Protein AF-A0A925S4K2-F1 (afdb_monomer)

Secondary structure (DSSP, 8-state):
-PPP--SHHHHHHHHHHHHHHHHHHHHHHHHHHHHHHHHHHHHHHHHHHHHHHHHHHHHHHHHHHT--SBB-TTSSB---TT--BHHHHGGG--EEEEEEETTEEEEESSSPPPPPPTT--EEEEEEEE-SSTTEEEEEEEEEETTEEEEEEEEEE--SS-SS--SS-EEESS-----SS-EEEEE--GGGTT--EEESSPPPSS-EEEEE-S--

Mean predicted aligned error: 13.9 Å

Solvent-accessible surface area (backbone atoms only — not comparable to full-atom values): 12122 Å² total; per-residue (Å²): 136,88,79,87,85,72,72,71,67,58,54,53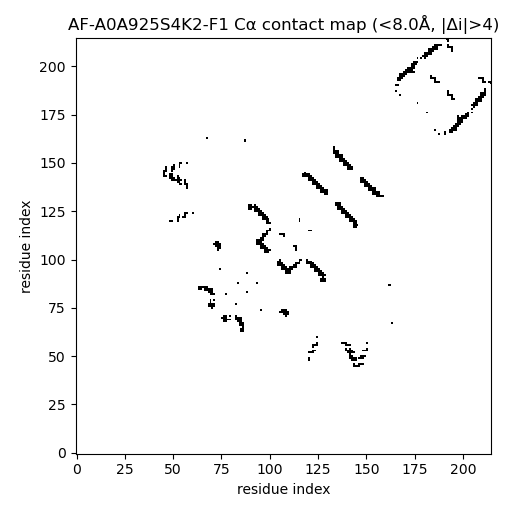,52,54,50,50,52,51,52,50,49,53,52,51,52,52,52,54,54,51,54,53,52,56,52,49,53,53,53,50,49,54,50,51,50,28,45,49,48,0,38,52,23,13,52,52,38,45,54,51,50,53,53,41,52,74,38,79,61,24,27,41,56,57,61,40,82,38,92,51,90,85,43,51,20,55,52,64,45,32,77,73,54,33,31,35,19,31,15,52,50,98,95,41,81,47,43,20,44,72,56,50,81,48,85,60,53,92,63,37,44,21,24,36,39,39,30,33,69,48,99,49,89,57,34,35,34,42,35,14,36,5,30,14,62,92,28,72,26,78,48,75,50,78,43,73,59,78,84,88,62,95,62,80,70,85,55,48,52,74,39,79,44,68,61,86,74,68,100,60,82,45,74,50,76,31,83,56,76,90,60,69,48,56,53,68,45,62,64,42,71,73,70,98,61,67,68,44,78,47,54,52,92,89,123

Structure (mmCIF, N/CA/C/O backbone):
data_AF-A0A925S4K2-F1
#
_entry.id   AF-A0A925S4K2-F1
#
loop_
_atom_site.group_PDB
_atom_site.id
_atom_site.type_symbol
_atom_site.label_atom_id
_atom_site.label_alt_id
_atom_site.label_comp_id
_atom_site.label_asym_id
_atom_site.label_entity_id
_atom_site.label_seq_id
_atom_site.pdbx_PDB_ins_code
_atom_site.Cartn_x
_atom_site.Cartn_y
_atom_site.Cartn_z
_atom_site.occupancy
_atom_site.B_iso_or_equiv
_atom_site.auth_seq_id
_atom_site.auth_comp_id
_atom_site.auth_asym_id
_atom_site.auth_atom_id
_atom_site.pdbx_PDB_model_num
ATOM 1 N N . MET A 1 1 ? 39.627 7.972 -85.392 1.00 43.72 1 MET A N 1
ATOM 2 C CA . MET A 1 1 ? 38.936 8.886 -84.458 1.00 43.72 1 MET A CA 1
ATOM 3 C C . MET A 1 1 ? 38.264 8.015 -83.397 1.00 43.72 1 MET A C 1
ATOM 5 O O . MET A 1 1 ? 37.225 7.434 -83.675 1.00 43.72 1 MET A O 1
ATOM 9 N N . SER A 1 2 ? 38.927 7.776 -82.262 1.00 52.78 2 SER A N 1
ATOM 10 C CA . SER A 1 2 ? 38.457 6.832 -81.233 1.00 52.78 2 SER A CA 1
ATOM 11 C C . SER A 1 2 ? 37.269 7.398 -80.456 1.00 52.78 2 SER A C 1
ATOM 13 O O . SER A 1 2 ? 37.348 8.499 -79.918 1.00 52.78 2 SER A O 1
ATOM 15 N N . THR A 1 3 ? 36.183 6.634 -80.376 1.00 59.38 3 THR A N 1
ATOM 16 C CA . THR A 1 3 ? 35.015 6.928 -79.537 1.00 59.38 3 THR A CA 1
ATOM 17 C C . THR A 1 3 ? 35.308 6.601 -78.065 1.00 59.38 3 THR A C 1
ATOM 19 O O . THR A 1 3 ? 35.800 5.506 -77.780 1.00 59.38 3 THR A O 1
ATOM 22 N N . PRO A 1 4 ? 35.004 7.502 -77.114 1.00 57.19 4 PRO A N 1
ATOM 23 C CA . PRO A 1 4 ? 35.287 7.295 -75.696 1.00 57.19 4 PRO A CA 1
ATOM 24 C C . PRO A 1 4 ? 34.272 6.332 -75.058 1.00 57.19 4 PRO A C 1
ATOM 26 O O . PRO A 1 4 ? 33.080 6.615 -75.018 1.00 57.19 4 PRO A O 1
ATOM 29 N N . ASN A 1 5 ? 34.745 5.209 -74.508 1.00 60.09 5 ASN A N 1
ATOM 30 C CA . ASN A 1 5 ? 33.916 4.181 -73.859 1.00 60.09 5 ASN A CA 1
ATOM 31 C C . ASN A 1 5 ? 34.128 4.151 -72.324 1.00 60.09 5 ASN A C 1
ATOM 33 O O . ASN A 1 5 ? 34.362 3.104 -71.732 1.00 60.09 5 ASN A O 1
ATOM 37 N N . SER A 1 6 ? 34.079 5.323 -71.673 1.00 56.19 6 SER A N 1
ATOM 38 C CA . SER A 1 6 ? 34.378 5.504 -70.232 1.00 56.19 6 SER A CA 1
ATOM 39 C C . SER A 1 6 ? 33.129 5.643 -69.325 1.00 56.19 6 SER A C 1
ATOM 41 O O . SER A 1 6 ? 33.229 5.673 -68.104 1.00 56.19 6 SER A O 1
ATOM 43 N N . GLN A 1 7 ? 31.910 5.683 -69.876 1.00 59.62 7 GLN A N 1
ATOM 44 C CA . GLN A 1 7 ? 30.703 6.053 -69.107 1.00 59.62 7 GLN A CA 1
ATOM 45 C C . GLN A 1 7 ? 29.940 4.903 -68.422 1.00 59.62 7 GLN A C 1
ATOM 47 O O . GLN A 1 7 ? 29.016 5.161 -67.655 1.00 59.62 7 GLN A O 1
ATOM 52 N N . ARG A 1 8 ? 30.295 3.633 -68.653 1.00 60.03 8 ARG A N 1
ATOM 53 C CA . ARG A 1 8 ? 29.534 2.494 -68.094 1.00 60.03 8 ARG A CA 1
ATOM 54 C C . ARG A 1 8 ? 30.001 2.031 -66.708 1.00 60.03 8 ARG A C 1
ATOM 56 O O . ARG A 1 8 ? 29.208 1.438 -65.987 1.00 60.03 8 ARG A O 1
ATOM 63 N N . GLY A 1 9 ? 31.244 2.326 -66.318 1.00 68.56 9 GLY A N 1
ATOM 64 C CA . GLY A 1 9 ? 31.800 1.922 -65.016 1.00 68.56 9 GLY A CA 1
ATOM 65 C C . GLY A 1 9 ? 31.423 2.842 -63.848 1.00 68.56 9 GLY A C 1
ATOM 66 O O . GLY A 1 9 ? 31.285 2.386 -62.720 1.00 68.56 9 GLY A O 1
ATOM 67 N N . THR A 1 10 ? 31.209 4.134 -64.101 1.00 78.25 10 THR A N 1
ATOM 68 C CA . THR A 1 10 ? 30.822 5.105 -63.060 1.00 78.25 10 THR A CA 1
ATOM 69 C C . THR A 1 10 ? 29.357 4.960 -62.652 1.00 78.25 10 THR A C 1
ATOM 71 O O . THR A 1 10 ? 29.032 5.078 -61.472 1.00 78.25 10 THR A O 1
ATOM 74 N N . ALA A 1 11 ? 28.475 4.639 -63.604 1.00 80.81 11 ALA A N 1
ATOM 75 C CA . ALA A 1 11 ? 27.050 4.448 -63.347 1.00 80.81 11 ALA A CA 1
ATOM 76 C C . ALA A 1 11 ? 26.774 3.275 -62.387 1.00 80.81 11 ALA A C 1
ATOM 78 O O . ALA A 1 11 ? 25.933 3.397 -61.500 1.00 80.81 11 ALA A O 1
ATOM 79 N N . THR A 1 12 ? 27.506 2.162 -62.508 1.00 87.19 12 THR A N 1
ATOM 80 C CA . THR A 1 12 ? 27.333 1.005 -61.614 1.00 87.19 12 THR A CA 1
ATOM 81 C C . THR A 1 12 ? 27.813 1.302 -60.195 1.00 87.19 12 THR A C 1
ATOM 83 O O . THR A 1 12 ? 27.118 0.948 -59.247 1.00 87.19 12 THR A O 1
ATOM 86 N N . ILE A 1 13 ? 28.924 2.029 -60.025 1.00 88.00 13 ILE A N 1
ATOM 87 C CA . ILE A 1 13 ? 29.414 2.454 -58.702 1.00 88.00 13 ILE A CA 1
ATOM 88 C C . ILE A 1 13 ? 28.379 3.343 -58.007 1.00 88.00 13 ILE A C 1
ATOM 90 O O . ILE A 1 13 ? 28.023 3.076 -56.861 1.00 88.00 13 ILE A O 1
ATOM 94 N N . ILE A 1 14 ? 27.838 4.345 -58.708 1.00 92.62 14 ILE A N 1
ATOM 95 C CA . ILE A 1 14 ? 26.819 5.248 -58.153 1.00 92.62 14 ILE A CA 1
ATOM 96 C C . ILE A 1 14 ? 25.581 4.463 -57.707 1.00 92.62 14 ILE A C 1
ATOM 98 O O . ILE A 1 14 ? 25.106 4.660 -56.592 1.00 92.62 14 ILE A O 1
ATOM 102 N N . VAL A 1 15 ? 25.089 3.536 -58.535 1.00 93.00 15 VAL A N 1
ATOM 103 C CA . VAL A 1 15 ? 23.926 2.707 -58.185 1.00 93.00 15 VAL A CA 1
ATOM 104 C C . VAL A 1 15 ? 24.228 1.809 -56.985 1.00 93.00 15 VAL A C 1
ATOM 106 O O . VAL A 1 15 ? 23.420 1.748 -56.064 1.00 93.00 15 VAL A O 1
ATOM 109 N N . THR A 1 16 ? 25.392 1.153 -56.939 1.00 94.62 16 THR A N 1
ATOM 110 C CA . THR A 1 16 ? 25.760 0.302 -55.793 1.00 94.62 16 THR A CA 1
ATOM 111 C C . THR A 1 16 ? 25.924 1.089 -54.497 1.00 94.62 16 THR A C 1
ATOM 113 O O . THR A 1 16 ? 25.472 0.614 -53.460 1.00 94.62 16 THR A O 1
ATOM 116 N N . LEU A 1 17 ? 26.502 2.294 -54.543 1.00 95.19 17 LEU A N 1
ATOM 117 C CA . LEU A 1 17 ? 26.615 3.182 -53.384 1.00 95.19 17 LEU A CA 1
ATOM 118 C C . LEU A 1 17 ? 25.247 3.673 -52.918 1.00 95.19 17 LEU A C 1
ATOM 120 O O . LEU A 1 17 ? 24.997 3.739 -51.721 1.00 95.19 17 LEU A O 1
ATOM 124 N N . LEU A 1 18 ? 24.349 3.995 -53.848 1.00 96.50 18 LEU A N 1
ATOM 125 C CA . LEU A 1 18 ? 23.001 4.432 -53.504 1.00 96.50 18 LEU A CA 1
ATOM 126 C C . LEU A 1 18 ? 22.198 3.281 -52.884 1.00 96.50 18 LEU A C 1
ATOM 128 O O . LEU A 1 18 ? 21.557 3.469 -51.854 1.00 96.50 18 LEU A O 1
ATOM 132 N N . LEU A 1 19 ? 22.286 2.073 -53.448 1.00 95.38 19 LEU A N 1
ATOM 133 C CA . LEU A 1 19 ? 21.649 0.880 -52.887 1.00 95.38 19 LEU A CA 1
ATOM 134 C C . LEU A 1 19 ? 22.237 0.498 -51.525 1.00 95.38 19 LEU A C 1
ATOM 136 O O . LEU A 1 19 ? 21.479 0.188 -50.607 1.00 95.38 19 LEU A O 1
ATOM 140 N N . SER A 1 20 ? 23.563 0.551 -51.361 1.00 94.31 20 SER A N 1
ATOM 141 C CA . SER A 1 20 ? 24.202 0.274 -50.071 1.00 94.31 20 SER A CA 1
ATOM 142 C C . SER A 1 20 ? 23.826 1.325 -49.030 1.00 94.31 20 SER A C 1
ATOM 144 O O . SER A 1 20 ? 23.526 0.975 -47.892 1.00 94.31 20 SER A O 1
ATOM 146 N N . PHE A 1 21 ? 23.746 2.596 -49.423 1.00 96.38 21 PHE A N 1
ATOM 147 C CA . PHE A 1 21 ? 23.309 3.681 -48.555 1.00 96.38 21 PHE A CA 1
ATOM 148 C C . PHE A 1 21 ? 21.860 3.492 -48.088 1.00 96.38 21 PHE A C 1
ATOM 150 O O . PHE A 1 21 ? 21.591 3.572 -46.891 1.00 96.38 21 PHE A O 1
ATOM 157 N N . VAL A 1 22 ? 20.938 3.167 -49.001 1.00 96.25 22 VAL A N 1
ATOM 158 C CA . VAL A 1 22 ? 19.539 2.864 -48.652 1.00 96.25 22 VAL A CA 1
ATOM 159 C C . VAL A 1 22 ? 19.458 1.653 -47.716 1.00 96.25 22 VAL A C 1
ATOM 161 O O . VAL A 1 22 ? 18.767 1.723 -46.701 1.00 96.25 22 VAL A O 1
ATOM 164 N N . ALA A 1 23 ? 20.210 0.581 -47.988 1.00 94.12 23 ALA A N 1
ATOM 165 C CA . ALA A 1 23 ? 20.247 -0.600 -47.125 1.00 94.12 23 ALA A CA 1
ATOM 166 C C . ALA A 1 23 ? 20.777 -0.284 -45.712 1.00 94.12 23 ALA A C 1
ATOM 168 O O . ALA A 1 23 ? 20.193 -0.726 -44.721 1.00 94.12 23 ALA A O 1
ATOM 169 N N . LEU A 1 24 ? 21.840 0.521 -45.596 1.00 94.75 24 LEU A N 1
ATOM 170 C CA . LEU A 1 24 ? 22.388 0.955 -44.306 1.00 94.75 24 LEU A CA 1
ATOM 171 C C . LEU A 1 24 ? 21.384 1.807 -43.518 1.00 94.75 24 LEU A C 1
ATOM 173 O O . LEU A 1 24 ? 21.222 1.599 -42.315 1.00 94.75 24 LEU A O 1
ATOM 177 N N . LEU A 1 25 ? 20.664 2.717 -44.182 1.00 92.06 25 LEU A N 1
ATOM 178 C CA . LEU A 1 25 ? 19.602 3.498 -43.541 1.00 92.06 25 LEU A CA 1
ATOM 179 C C . LEU A 1 25 ? 18.475 2.604 -43.004 1.00 92.06 25 LEU A C 1
ATOM 181 O O . LEU A 1 25 ? 18.023 2.818 -41.877 1.00 92.06 25 LEU A O 1
ATOM 185 N N . SER A 1 26 ? 18.055 1.581 -43.757 1.00 91.50 26 SER A N 1
ATOM 186 C CA . SER A 1 26 ? 17.053 0.612 -43.293 1.00 91.50 26 SER A CA 1
ATOM 187 C C . SER A 1 26 ? 17.515 -0.144 -42.042 1.00 91.50 26 SER A C 1
ATOM 189 O O . SER A 1 26 ? 16.743 -0.271 -41.092 1.00 91.50 26 SER A O 1
ATOM 191 N N . VAL A 1 27 ? 18.778 -0.590 -41.997 1.00 92.06 27 VAL A N 1
ATOM 192 C CA . VAL A 1 27 ? 19.355 -1.279 -40.825 1.00 92.06 27 VAL A CA 1
ATOM 193 C C . VAL A 1 27 ? 19.399 -0.362 -39.600 1.00 92.06 27 VAL A C 1
ATOM 195 O O . VAL A 1 27 ? 19.003 -0.771 -38.508 1.00 92.06 27 VAL A O 1
ATOM 198 N N . VAL A 1 28 ? 19.828 0.893 -39.765 1.00 90.38 28 VAL A N 1
ATOM 199 C CA . VAL A 1 28 ? 19.875 1.874 -38.667 1.00 90.38 28 VAL A CA 1
ATOM 200 C C . VAL A 1 28 ? 18.473 2.161 -38.116 1.00 90.38 28 VAL A C 1
ATOM 202 O O . VAL A 1 28 ? 18.287 2.214 -36.896 1.00 90.38 28 VAL A O 1
ATOM 205 N N . PHE A 1 29 ? 17.474 2.309 -38.990 1.00 89.94 29 PHE A N 1
ATOM 206 C CA . PHE A 1 29 ? 16.087 2.523 -38.576 1.00 89.94 29 PHE A CA 1
ATOM 207 C C . PHE A 1 29 ? 15.519 1.310 -37.822 1.00 89.94 29 PHE A C 1
ATOM 209 O O . PHE A 1 29 ? 14.918 1.475 -36.758 1.00 89.94 29 PHE A O 1
ATOM 216 N N . ALA A 1 30 ? 15.786 0.093 -38.309 1.00 88.38 30 ALA A N 1
ATOM 217 C CA . ALA A 1 30 ? 15.389 -1.143 -37.639 1.00 88.38 30 ALA A CA 1
ATOM 218 C C . ALA A 1 30 ? 16.011 -1.257 -36.235 1.00 88.38 30 ALA A C 1
ATOM 220 O O . ALA A 1 30 ? 15.297 -1.489 -35.259 1.00 88.38 30 ALA A O 1
ATOM 221 N N . HIS A 1 31 ? 17.314 -0.995 -36.096 1.00 88.69 31 HIS A N 1
ATOM 222 C CA . HIS A 1 31 ? 18.001 -1.041 -34.802 1.00 88.69 31 HIS A CA 1
ATOM 223 C C . HIS A 1 31 ? 17.393 -0.070 -33.779 1.00 88.69 31 HIS A C 1
ATOM 225 O O . HIS A 1 31 ? 17.220 -0.404 -32.606 1.00 88.69 31 HIS A O 1
ATOM 231 N N . ARG A 1 32 ? 17.010 1.132 -34.225 1.00 90.00 32 ARG A N 1
ATOM 232 C CA . ARG A 1 32 ? 16.366 2.123 -33.360 1.00 90.00 32 ARG A CA 1
ATOM 233 C C . ARG A 1 32 ? 15.003 1.645 -32.847 1.00 90.00 32 ARG A C 1
ATOM 235 O O . ARG A 1 32 ? 14.719 1.854 -31.671 1.00 90.00 32 ARG A O 1
ATOM 242 N N . SER A 1 33 ? 14.193 1.001 -33.690 1.00 89.56 33 SER A N 1
ATOM 243 C CA . SER A 1 33 ? 12.890 0.457 -33.275 1.00 89.56 33 SER A CA 1
ATOM 244 C C . SER A 1 33 ? 13.029 -0.639 -32.210 1.00 89.56 33 SER A C 1
ATOM 246 O O . SER A 1 33 ? 12.444 -0.518 -31.137 1.00 89.56 33 SER A O 1
ATOM 248 N N . VAL A 1 34 ? 13.929 -1.607 -32.419 1.00 89.94 34 VAL A N 1
ATOM 249 C CA . VAL A 1 34 ? 14.185 -2.702 -31.465 1.00 89.94 34 VAL A CA 1
ATOM 250 C C . VAL A 1 34 ? 14.676 -2.179 -30.112 1.00 89.94 34 VAL A C 1
ATOM 252 O O . VAL A 1 34 ? 14.254 -2.658 -29.061 1.00 89.94 34 VAL A O 1
ATOM 255 N N . LEU A 1 35 ? 15.548 -1.165 -30.107 1.00 90.44 35 LEU A N 1
ATOM 256 C CA . LEU A 1 35 ? 16.016 -0.551 -28.863 1.00 90.44 35 LEU A CA 1
ATOM 257 C C . LEU A 1 35 ? 14.901 0.162 -28.091 1.00 90.44 35 LEU A C 1
ATOM 259 O O . LEU A 1 35 ? 14.928 0.169 -26.856 1.00 90.44 35 LEU A O 1
ATOM 263 N N . PHE A 1 36 ? 13.948 0.786 -28.786 1.00 91.25 36 PHE A N 1
ATOM 264 C CA . PHE A 1 36 ? 12.801 1.401 -28.125 1.00 91.25 36 PHE A CA 1
ATOM 265 C C . PHE A 1 36 ? 11.872 0.352 -27.528 1.00 91.25 36 PHE A C 1
ATOM 267 O O . PHE A 1 36 ? 11.485 0.511 -26.372 1.00 91.25 36 PHE A O 1
ATOM 274 N N . ASP A 1 37 ? 11.612 -0.740 -28.242 1.00 91.38 37 ASP A N 1
ATOM 275 C CA . ASP A 1 37 ? 10.778 -1.835 -27.742 1.00 91.38 37 ASP A CA 1
ATOM 276 C C . ASP A 1 37 ? 11.413 -2.513 -26.520 1.00 91.38 37 ASP A C 1
ATOM 278 O O . ASP A 1 37 ? 10.742 -2.756 -25.515 1.00 91.38 37 ASP A O 1
ATOM 282 N N . ALA A 1 38 ? 12.734 -2.725 -26.539 1.00 89.94 38 ALA A N 1
ATOM 283 C CA . ALA A 1 38 ? 13.466 -3.280 -25.402 1.00 89.94 38 ALA A CA 1
ATOM 284 C C . ALA A 1 38 ? 13.382 -2.375 -24.158 1.00 89.94 38 ALA A C 1
ATOM 286 O O . ALA A 1 38 ? 13.103 -2.847 -23.054 1.00 89.94 38 ALA A O 1
ATOM 287 N N . LYS A 1 39 ? 13.579 -1.059 -24.321 1.00 91.19 39 LYS A N 1
ATOM 288 C CA . LYS A 1 39 ? 13.457 -0.094 -23.213 1.00 91.19 39 LYS A CA 1
ATOM 289 C C . LYS A 1 39 ? 12.020 0.022 -22.708 1.00 91.19 39 LYS A C 1
ATOM 291 O O . LYS A 1 39 ? 11.810 0.102 -21.498 1.00 91.19 39 LYS A O 1
ATOM 296 N N . ALA A 1 40 ? 11.046 0.025 -23.615 1.00 92.56 40 ALA A N 1
ATOM 297 C CA . ALA A 1 40 ? 9.633 0.058 -23.268 1.00 92.56 40 ALA A CA 1
ATOM 298 C C . ALA A 1 40 ? 9.244 -1.178 -22.444 1.00 92.56 40 ALA A C 1
ATOM 300 O O . ALA A 1 40 ? 8.631 -1.021 -21.392 1.00 92.56 40 ALA A O 1
ATOM 301 N N . SER A 1 41 ? 9.682 -2.373 -22.851 1.00 92.19 41 SER A N 1
ATOM 302 C CA . SER A 1 41 ? 9.427 -3.632 -22.140 1.00 92.19 41 SER A CA 1
ATOM 303 C C . SER A 1 41 ? 10.001 -3.635 -20.718 1.00 92.19 41 SER A C 1
ATOM 305 O O . SER A 1 41 ? 9.288 -3.942 -19.763 1.00 92.19 41 SER A O 1
ATOM 307 N N . VAL A 1 42 ? 11.253 -3.195 -20.532 1.00 92.31 42 VAL A N 1
ATOM 308 C CA . VAL A 1 42 ? 11.865 -3.110 -19.191 1.00 92.31 42 VAL A CA 1
ATOM 309 C C . VAL A 1 42 ? 11.107 -2.136 -18.288 1.00 92.31 42 VAL A C 1
ATOM 311 O O . VAL A 1 42 ? 10.873 -2.430 -17.115 1.00 92.31 42 VAL A O 1
ATOM 314 N N . ASN A 1 43 ? 10.703 -0.982 -18.819 1.00 90.44 43 ASN A N 1
ATOM 315 C CA . ASN A 1 43 ? 9.939 -0.005 -18.048 1.00 90.44 43 ASN A CA 1
ATOM 316 C C . ASN A 1 43 ? 8.548 -0.538 -17.690 1.00 90.44 43 ASN A C 1
ATOM 318 O O . ASN A 1 43 ? 8.144 -0.430 -16.535 1.00 90.44 43 ASN A O 1
ATOM 322 N N . GLN A 1 44 ? 7.853 -1.167 -18.641 1.00 92.75 44 GLN A N 1
ATOM 323 C CA . GLN A 1 44 ? 6.565 -1.816 -18.395 1.00 92.75 44 GLN A CA 1
ATOM 324 C C . GLN A 1 44 ? 6.681 -2.900 -17.323 1.00 92.75 44 GLN A C 1
ATOM 326 O O . GLN A 1 44 ? 5.861 -2.935 -16.409 1.00 92.75 44 GLN A O 1
ATOM 331 N N . TYR A 1 45 ? 7.729 -3.721 -17.375 1.00 93.00 45 TYR A N 1
ATOM 332 C CA . TYR A 1 45 ? 7.985 -4.753 -16.377 1.00 93.00 45 TYR A CA 1
ATOM 333 C C . TYR A 1 45 ? 8.184 -4.166 -14.973 1.00 93.00 45 TYR A C 1
ATOM 335 O O . TYR A 1 45 ? 7.526 -4.585 -14.023 1.00 93.00 45 TYR A O 1
ATOM 343 N N . ARG A 1 46 ? 9.034 -3.140 -14.827 1.00 92.75 46 ARG A N 1
ATOM 344 C CA . ARG A 1 46 ? 9.264 -2.481 -13.527 1.00 92.75 46 ARG A CA 1
ATOM 345 C C . ARG A 1 46 ? 8.001 -1.796 -12.997 1.00 92.75 46 ARG A C 1
ATOM 347 O O . ARG A 1 46 ? 7.736 -1.842 -11.799 1.00 92.75 46 ARG A O 1
ATOM 354 N N . SER A 1 47 ? 7.206 -1.177 -13.870 1.00 93.12 47 SER A N 1
ATOM 355 C CA . SER A 1 47 ? 5.908 -0.598 -13.506 1.00 93.12 47 SER A CA 1
ATOM 356 C C . SER A 1 47 ? 4.891 -1.657 -13.079 1.00 93.12 47 SER A C 1
ATOM 358 O O . SER A 1 47 ? 4.181 -1.437 -12.100 1.00 93.12 47 SER A O 1
ATOM 360 N N . ALA A 1 48 ? 4.848 -2.810 -13.753 1.00 94.44 48 ALA A N 1
ATOM 361 C CA . ALA A 1 48 ? 3.988 -3.928 -13.371 1.00 94.44 48 ALA A CA 1
ATOM 362 C C . ALA A 1 48 ? 4.362 -4.473 -11.985 1.00 94.44 48 ALA A C 1
ATOM 364 O O . ALA A 1 48 ? 3.488 -4.600 -11.135 1.00 94.44 48 ALA A O 1
ATOM 365 N N . GLN A 1 49 ? 5.656 -4.672 -11.709 1.00 93.62 49 GLN A N 1
ATOM 366 C CA . GLN A 1 49 ? 6.124 -5.098 -10.384 1.00 93.62 49 GLN A CA 1
ATOM 367 C C . GLN A 1 49 ? 5.749 -4.104 -9.275 1.00 93.62 49 GLN A C 1
ATOM 369 O O . GLN A 1 49 ? 5.283 -4.496 -8.207 1.00 93.62 49 GLN A O 1
ATOM 374 N N . ALA A 1 50 ? 5.936 -2.801 -9.510 1.00 93.94 50 ALA A N 1
ATOM 375 C CA . ALA A 1 50 ? 5.564 -1.787 -8.525 1.00 93.94 50 ALA A CA 1
ATOM 376 C C . ALA A 1 50 ? 4.044 -1.752 -8.295 1.00 93.94 50 ALA A C 1
ATOM 378 O O . ALA A 1 50 ? 3.590 -1.503 -7.177 1.00 93.94 50 ALA A O 1
ATOM 379 N N . ARG A 1 51 ? 3.250 -2.023 -9.339 1.00 95.31 51 ARG A N 1
ATOM 380 C CA . ARG A 1 51 ? 1.795 -2.130 -9.239 1.00 95.31 51 ARG A CA 1
ATOM 38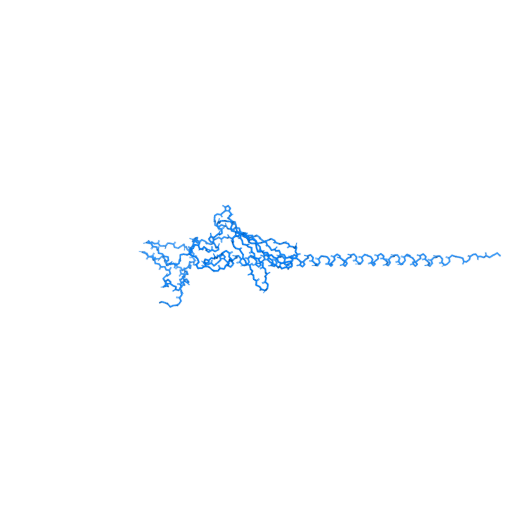1 C C . ARG A 1 51 ? 1.372 -3.361 -8.443 1.00 95.31 51 ARG A C 1
ATOM 383 O O . ARG A 1 51 ? 0.566 -3.209 -7.532 1.00 95.31 51 ARG A O 1
ATOM 390 N N . GLU A 1 52 ? 1.956 -4.520 -8.707 1.00 94.69 52 GLU A N 1
ATOM 391 C CA . GLU A 1 52 ? 1.705 -5.738 -7.933 1.00 94.69 52 GLU A CA 1
ATOM 392 C C . GLU A 1 52 ? 2.019 -5.522 -6.446 1.00 94.69 52 GLU A C 1
ATOM 394 O O . GLU A 1 52 ? 1.206 -5.849 -5.585 1.00 94.69 52 GLU A O 1
ATOM 399 N N . ALA A 1 53 ? 3.130 -4.846 -6.131 1.00 94.50 53 ALA A N 1
ATOM 400 C CA . ALA A 1 53 ? 3.456 -4.475 -4.755 1.00 94.50 53 ALA A CA 1
ATOM 401 C C . ALA A 1 53 ? 2.398 -3.546 -4.124 1.00 94.50 53 ALA A C 1
ATOM 403 O O . ALA A 1 53 ? 2.054 -3.705 -2.953 1.00 94.50 53 ALA A O 1
ATOM 404 N N . SER A 1 54 ? 1.851 -2.589 -4.884 1.00 95.94 54 SER A N 1
ATOM 405 C CA . SER A 1 54 ? 0.778 -1.713 -4.389 1.00 95.94 54 SER A CA 1
ATOM 406 C C . SER A 1 54 ? -0.550 -2.454 -4.187 1.00 95.94 54 SER A C 1
ATOM 408 O O . SER A 1 54 ? -1.246 -2.188 -3.210 1.00 95.94 54 SER A O 1
ATOM 410 N N . GLU A 1 55 ? -0.884 -3.406 -5.064 1.00 95.56 55 GLU A N 1
ATOM 411 C CA . GLU A 1 55 ? -2.088 -4.241 -4.959 1.00 95.56 55 GLU A CA 1
ATOM 412 C C . GLU A 1 55 ? -1.976 -5.214 -3.777 1.00 95.56 55 GLU A C 1
ATOM 414 O O . GLU A 1 55 ? -2.926 -5.350 -3.005 1.00 95.56 55 GLU A O 1
ATOM 419 N N . ALA A 1 56 ? -0.794 -5.799 -3.554 1.00 93.88 56 ALA A N 1
ATOM 420 C CA . ALA A 1 56 ? -0.494 -6.597 -2.368 1.00 93.88 56 ALA A CA 1
ATOM 421 C C . ALA A 1 56 ? -0.645 -5.775 -1.081 1.00 93.88 56 ALA A C 1
ATOM 423 O O . ALA A 1 56 ? -1.263 -6.233 -0.121 1.00 93.88 56 ALA A O 1
ATOM 424 N N . GLY A 1 57 ? -0.139 -4.538 -1.074 1.00 94.06 57 GLY A N 1
ATOM 425 C CA . GLY A 1 57 ? -0.310 -3.627 0.052 1.00 94.06 57 GLY A CA 1
ATOM 426 C C . GLY A 1 57 ? -1.777 -3.282 0.322 1.00 94.06 57 GLY A C 1
ATOM 427 O O . GLY A 1 57 ? -2.212 -3.303 1.473 1.00 94.06 57 GLY A O 1
ATOM 428 N N . LEU A 1 58 ? -2.554 -3.000 -0.727 1.00 94.69 58 LEU A N 1
ATOM 429 C CA . LEU A 1 58 ? -3.988 -2.736 -0.613 1.00 94.69 58 LEU A CA 1
ATOM 430 C C . LEU A 1 58 ? -4.734 -3.947 -0.032 1.00 94.69 58 LEU A C 1
ATOM 432 O O . LEU A 1 58 ? -5.503 -3.792 0.916 1.00 94.69 58 LEU A O 1
ATOM 436 N N . ALA A 1 59 ? -4.479 -5.148 -0.557 1.00 93.81 59 ALA A N 1
ATOM 437 C CA . ALA A 1 59 ? -5.086 -6.384 -0.070 1.00 93.81 59 ALA A CA 1
ATOM 438 C C . ALA A 1 59 ? -4.713 -6.671 1.393 1.00 93.81 59 ALA A C 1
ATOM 440 O O . ALA A 1 59 ? -5.582 -6.995 2.204 1.00 93.81 59 ALA A O 1
ATOM 441 N N . TRP A 1 60 ? -3.440 -6.486 1.754 1.00 94.25 60 TRP A N 1
ATOM 442 C CA . TRP A 1 60 ? -2.963 -6.621 3.128 1.00 94.25 60 TRP A CA 1
ATOM 443 C C . TRP A 1 60 ? -3.653 -5.630 4.073 1.00 94.25 60 TRP A C 1
ATOM 445 O O . TRP A 1 60 ? -4.134 -6.020 5.135 1.00 94.25 60 TRP A O 1
ATOM 455 N N . ALA A 1 61 ? -3.759 -4.358 3.682 1.00 93.31 61 ALA A N 1
ATOM 456 C CA . ALA A 1 61 ? -4.386 -3.329 4.505 1.00 93.31 61 ALA A CA 1
ATOM 457 C C . ALA A 1 61 ? -5.881 -3.597 4.720 1.00 93.31 61 ALA A C 1
ATOM 459 O O . ALA A 1 61 ? -6.373 -3.446 5.836 1.00 93.31 61 ALA A O 1
ATOM 460 N N . LEU A 1 62 ? -6.595 -4.044 3.681 1.00 91.38 62 LEU A N 1
ATOM 461 C CA . LEU A 1 62 ? -7.994 -4.462 3.795 1.00 91.38 62 LEU A CA 1
ATOM 462 C C . LEU A 1 62 ? -8.153 -5.666 4.732 1.00 91.38 62 LEU A C 1
ATOM 464 O O . LEU A 1 62 ? -9.061 -5.675 5.562 1.00 91.38 62 LEU A O 1
ATOM 468 N N . ALA A 1 63 ? -7.257 -6.654 4.654 1.00 90.81 63 ALA A N 1
ATOM 469 C CA . ALA A 1 63 ? -7.264 -7.788 5.575 1.00 90.81 63 ALA A CA 1
ATOM 470 C C . ALA A 1 63 ? -7.054 -7.341 7.033 1.00 90.81 63 ALA A C 1
ATOM 472 O O . ALA A 1 63 ? -7.797 -7.763 7.915 1.00 90.81 63 ALA A O 1
ATOM 473 N N . GLN A 1 64 ? -6.105 -6.431 7.280 1.00 90.38 64 GLN A N 1
ATOM 474 C CA . GLN A 1 64 ? -5.846 -5.899 8.622 1.00 90.38 64 GLN A CA 1
ATOM 475 C C . GLN A 1 64 ? -6.989 -5.028 9.150 1.00 90.38 64 GLN A C 1
ATOM 477 O O . GLN A 1 64 ? -7.284 -5.066 10.341 1.00 90.38 64 GLN A O 1
ATOM 482 N N . LEU A 1 65 ? -7.662 -4.264 8.286 1.00 88.38 65 LEU A N 1
ATOM 483 C CA . LEU A 1 65 ? -8.847 -3.482 8.655 1.00 88.38 65 LEU A CA 1
ATOM 484 C C . LEU A 1 65 ? -10.029 -4.361 9.082 1.00 88.38 65 LEU A C 1
ATOM 486 O O . LEU A 1 65 ? -10.801 -3.960 9.954 1.00 88.38 65 LEU A O 1
ATOM 490 N N . ASN A 1 66 ? -10.146 -5.551 8.494 1.00 85.44 66 ASN A N 1
ATOM 491 C CA . ASN A 1 66 ? -11.174 -6.531 8.838 1.00 85.44 66 ASN A CA 1
ATOM 492 C C . ASN A 1 66 ? -10.805 -7.399 10.052 1.00 85.44 66 ASN A C 1
ATOM 494 O O . ASN A 1 66 ? -11.642 -8.162 10.527 1.00 85.44 66 ASN A O 1
ATOM 498 N N . ASN A 1 67 ? -9.579 -7.285 10.570 1.00 83.88 67 ASN A N 1
ATOM 499 C CA . ASN A 1 67 ? -9.122 -8.030 11.734 1.00 83.88 67 ASN A CA 1
ATOM 500 C C . ASN A 1 67 ? -9.301 -7.209 13.028 1.00 83.88 67 ASN A C 1
ATOM 502 O O . ASN A 1 67 ? -8.917 -6.040 13.108 1.00 83.88 67 ASN A O 1
ATOM 506 N N . SER A 1 68 ? -9.883 -7.828 14.057 1.00 83.50 68 SER A N 1
ATOM 507 C CA . SER A 1 68 ? -10.107 -7.225 15.376 1.00 83.50 68 SER A CA 1
ATOM 508 C C . SER A 1 68 ? -8.978 -7.484 16.377 1.00 83.50 68 SER A C 1
ATOM 510 O O . SER A 1 68 ? -8.985 -6.880 17.450 1.00 83.50 68 SER A O 1
ATOM 512 N N . THR A 1 69 ? -8.002 -8.341 16.059 1.00 86.69 69 THR A N 1
ATOM 513 C CA . THR A 1 69 ? -6.904 -8.644 16.987 1.00 86.69 69 THR A CA 1
ATOM 514 C C . THR A 1 69 ? -5.997 -7.426 17.192 1.00 86.69 69 THR A C 1
ATOM 516 O O . THR A 1 69 ? -5.614 -6.790 16.200 1.00 86.69 69 THR A O 1
ATOM 519 N N . PRO A 1 70 ? -5.592 -7.115 18.437 1.00 90.19 70 PRO A N 1
ATOM 520 C CA . PRO A 1 70 ? -4.572 -6.110 18.705 1.00 90.19 70 PRO A CA 1
ATOM 521 C C . PRO A 1 70 ? -3.274 -6.427 17.969 1.00 90.19 70 PRO A C 1
ATOM 523 O O . PRO A 1 70 ? -2.865 -7.586 17.897 1.00 90.19 70 PRO A O 1
ATOM 526 N N . ILE A 1 71 ? -2.623 -5.399 17.426 1.00 91.69 71 ILE A N 1
ATOM 527 C CA . ILE A 1 71 ? -1.350 -5.555 16.716 1.00 91.69 71 ILE A CA 1
ATOM 528 C C . ILE A 1 71 ? -0.223 -4.792 17.407 1.00 91.69 71 ILE A C 1
ATOM 530 O O . ILE A 1 71 ? -0.459 -3.749 18.020 1.00 91.69 71 ILE A O 1
ATOM 534 N N . GLY A 1 72 ? 1.002 -5.297 17.285 1.00 91.31 72 GLY A N 1
ATOM 535 C CA . GLY A 1 72 ? 2.231 -4.628 17.701 1.00 91.31 72 GLY A CA 1
ATOM 536 C C . GLY A 1 72 ? 2.817 -3.717 16.618 1.00 91.31 72 GLY A C 1
ATOM 537 O O . GLY A 1 72 ? 2.252 -3.539 15.534 1.00 91.31 72 GLY A O 1
ATOM 538 N N . ASP A 1 73 ? 3.988 -3.149 16.902 1.00 91.56 73 ASP A N 1
ATOM 539 C CA . ASP A 1 73 ? 4.712 -2.274 15.968 1.00 91.56 73 ASP A CA 1
ATOM 540 C C . ASP A 1 73 ? 5.318 -3.031 14.779 1.00 91.56 73 ASP A C 1
ATOM 542 O O . ASP A 1 73 ? 5.652 -2.426 13.766 1.00 91.56 73 ASP A O 1
ATOM 546 N N . ASP A 1 74 ? 5.404 -4.357 14.853 1.00 91.44 74 ASP A N 1
ATOM 547 C CA . ASP A 1 74 ? 5.784 -5.260 13.760 1.00 91.44 74 ASP A CA 1
ATOM 548 C C . ASP A 1 74 ? 4.589 -5.686 12.883 1.00 91.44 74 ASP A C 1
ATOM 550 O O . ASP A 1 74 ? 4.711 -6.557 12.019 1.00 91.44 74 ASP A O 1
ATOM 554 N N . CYS A 1 75 ? 3.420 -5.074 13.102 1.00 92.00 75 CYS A N 1
ATOM 555 C CA . CYS A 1 75 ? 2.153 -5.409 12.456 1.00 92.00 75 CYS A CA 1
ATOM 556 C C . CYS A 1 75 ? 1.685 -6.863 12.666 1.00 92.00 75 CYS A C 1
ATOM 558 O O . CYS A 1 75 ? 0.874 -7.360 11.876 1.00 92.00 75 CYS A O 1
ATOM 560 N N . ARG A 1 76 ? 2.171 -7.552 13.705 1.00 92.12 76 ARG A N 1
ATOM 561 C CA . ARG A 1 76 ? 1.706 -8.892 14.091 1.00 92.12 76 ARG A CA 1
ATOM 562 C C . ARG A 1 76 ? 0.757 -8.828 15.284 1.00 92.12 76 ARG A C 1
ATOM 564 O O . ARG A 1 76 ? 0.768 -7.819 15.991 1.00 92.12 76 ARG A O 1
ATOM 571 N N . PRO A 1 77 ? -0.060 -9.872 15.519 1.00 91.56 77 PRO A N 1
ATOM 572 C CA . PRO A 1 77 ? -0.866 -9.965 16.730 1.00 91.56 77 PRO A CA 1
ATOM 573 C C . PRO A 1 77 ? -0.009 -9.766 17.983 1.00 91.56 77 PRO A C 1
ATOM 575 O O . PRO A 1 77 ? 1.098 -10.298 18.067 1.00 91.56 77 PRO A O 1
ATOM 578 N N . SER A 1 78 ? -0.507 -8.980 18.933 1.00 90.38 78 SER A N 1
ATOM 579 C CA . SER A 1 78 ? 0.194 -8.667 20.176 1.00 90.38 78 SER A CA 1
ATOM 580 C C . SER A 1 78 ? -0.708 -8.905 21.376 1.00 90.38 78 SER A C 1
ATOM 582 O O . SER A 1 78 ? -1.843 -8.441 21.396 1.00 90.38 78 SER A O 1
ATOM 584 N N . ASP A 1 79 ? -0.159 -9.548 22.404 1.00 87.69 79 ASP A N 1
ATOM 585 C CA . ASP A 1 79 ? -0.824 -9.733 23.700 1.00 87.69 79 ASP A CA 1
ATOM 586 C C . ASP A 1 79 ? -0.583 -8.552 24.657 1.00 87.69 79 ASP A C 1
ATOM 588 O O . ASP A 1 79 ? -0.933 -8.600 25.837 1.00 87.69 79 ASP A O 1
ATOM 592 N N . ASN A 1 80 ? 0.057 -7.479 24.179 1.00 87.31 80 ASN A N 1
ATOM 593 C CA . ASN A 1 80 ? 0.262 -6.283 24.980 1.00 87.31 80 ASN A CA 1
ATOM 594 C C . ASN A 1 80 ? -1.091 -5.617 25.271 1.00 87.31 80 ASN A C 1
ATOM 596 O O . ASN A 1 80 ? -1.809 -5.231 24.353 1.00 87.31 80 ASN A O 1
ATOM 600 N N . ALA A 1 81 ? -1.404 -5.413 26.551 1.00 82.81 81 ALA A N 1
ATOM 601 C CA . ALA A 1 81 ? -2.662 -4.816 26.995 1.00 82.81 81 ALA A CA 1
ATOM 602 C C . ALA A 1 81 ? -2.902 -3.385 26.473 1.00 82.81 81 ALA A C 1
ATOM 604 O O . ALA A 1 81 ? -4.038 -2.918 26.478 1.00 82.81 81 ALA A O 1
ATOM 605 N N . THR A 1 82 ? -1.856 -2.678 26.030 1.00 85.44 82 THR A N 1
ATOM 606 C CA . THR A 1 82 ? -1.979 -1.345 25.414 1.00 85.44 82 THR A CA 1
ATOM 607 C C . THR A 1 82 ? -2.047 -1.376 23.887 1.00 85.44 82 THR A C 1
ATOM 609 O O . THR A 1 82 ? -2.249 -0.331 23.265 1.00 85.44 82 THR A O 1
ATOM 612 N N . ALA A 1 83 ? -1.880 -2.546 23.262 1.00 86.38 83 ALA A N 1
ATOM 613 C CA . ALA A 1 83 ? -2.003 -2.686 21.822 1.00 86.38 83 ALA A CA 1
ATOM 614 C C . ALA A 1 83 ? -3.462 -2.509 21.386 1.00 86.38 83 ALA A C 1
ATOM 616 O O . ALA A 1 83 ? -4.400 -2.997 22.012 1.00 86.38 83 ALA A O 1
ATOM 617 N N . THR A 1 84 ? -3.644 -1.827 20.261 1.00 87.75 84 THR A N 1
ATOM 618 C CA . THR A 1 84 ? -4.944 -1.637 19.614 1.00 87.75 84 THR A CA 1
ATOM 619 C C . THR A 1 84 ? -4.958 -2.327 18.258 1.00 87.75 84 THR A C 1
ATOM 621 O O . THR A 1 84 ? -3.910 -2.536 17.631 1.00 87.75 84 THR A O 1
ATOM 624 N N . ALA A 1 85 ? -6.151 -2.700 17.798 1.00 87.38 85 ALA A N 1
ATOM 625 C CA . ALA A 1 85 ? -6.334 -3.293 16.481 1.00 87.38 85 ALA A CA 1
ATOM 626 C C . ALA A 1 85 ? -5.995 -2.280 15.378 1.00 87.38 85 ALA A C 1
ATOM 628 O O . ALA A 1 85 ? -6.150 -1.066 15.552 1.00 87.38 85 ALA A O 1
ATOM 629 N N . PHE A 1 86 ? -5.594 -2.770 14.203 1.00 88.38 86 PHE A N 1
ATOM 630 C CA . PHE A 1 86 ? -5.208 -1.912 13.077 1.00 88.38 86 PHE A CA 1
ATOM 631 C C . PHE A 1 86 ? -6.307 -0.899 12.706 1.00 88.38 86 PHE A C 1
ATOM 633 O O . PHE A 1 86 ? -6.024 0.281 12.498 1.00 88.38 86 PHE A O 1
ATOM 640 N N . ARG A 1 87 ? -7.580 -1.326 12.722 1.00 83.31 87 ARG A N 1
ATOM 641 C CA . ARG A 1 87 ? -8.733 -0.452 12.442 1.00 83.31 87 ARG A CA 1
ATOM 642 C C . ARG A 1 87 ? -8.889 0.711 13.426 1.00 83.31 87 ARG A C 1
ATOM 644 O O . ARG A 1 87 ? -9.313 1.783 13.014 1.00 83.31 87 ARG A O 1
ATOM 651 N N . GLN A 1 88 ? -8.498 0.542 14.689 1.00 82.19 88 GLN A N 1
ATOM 652 C CA . GLN A 1 88 ? -8.580 1.597 15.708 1.00 82.19 88 GLN A CA 1
ATOM 653 C C . GLN A 1 88 ? -7.456 2.625 15.543 1.00 82.19 88 GLN A C 1
ATOM 655 O O . GLN A 1 88 ? -7.666 3.813 15.763 1.00 82.19 88 GLN A O 1
ATOM 660 N N . ARG A 1 89 ? -6.276 2.186 15.083 1.00 81.75 89 ARG A N 1
ATOM 661 C CA . ARG A 1 89 ? -5.143 3.078 14.784 1.00 81.75 89 ARG A CA 1
ATOM 662 C C . ARG A 1 89 ? -5.407 3.990 13.579 1.00 81.75 89 ARG A C 1
ATOM 664 O O . ARG A 1 89 ? -4.786 5.041 13.464 1.00 81.75 89 ARG A O 1
ATOM 671 N N . SER A 1 90 ? -6.328 3.608 12.690 1.00 68.25 90 SER A N 1
ATOM 672 C CA . SER A 1 90 ? -6.609 4.318 11.431 1.00 68.25 90 SER A CA 1
ATOM 673 C C . SER A 1 90 ? -7.070 5.776 11.587 1.00 68.25 90 SER A C 1
ATOM 675 O O . SER A 1 90 ? -6.816 6.583 10.698 1.00 68.25 90 SER A O 1
ATOM 677 N N . VAL A 1 91 ? -7.661 6.116 12.735 1.00 66.31 91 VAL A N 1
ATOM 678 C CA . VAL A 1 91 ? -8.086 7.475 13.127 1.00 66.31 91 VAL A CA 1
ATOM 679 C C . VAL A 1 91 ? -6.883 8.415 13.326 1.00 66.31 91 VAL A C 1
ATOM 681 O O . VAL A 1 91 ? -6.974 9.617 13.117 1.00 66.31 91 VAL A O 1
ATOM 684 N N . ALA A 1 92 ? -5.705 7.878 13.666 1.00 66.94 92 ALA A N 1
ATOM 685 C CA . ALA A 1 92 ? -4.508 8.659 13.991 1.00 66.94 92 ALA A CA 1
ATOM 686 C C . ALA A 1 92 ? -3.537 8.857 12.805 1.00 66.94 92 ALA A 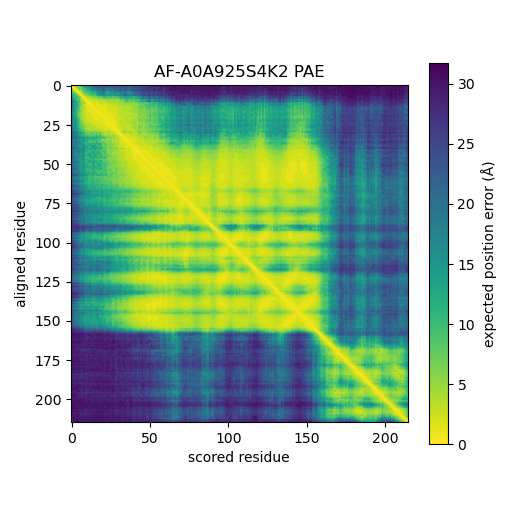C 1
ATOM 688 O O . ALA A 1 92 ? -2.337 9.021 13.018 1.00 66.94 92 ALA A O 1
ATOM 689 N N . ALA A 1 93 ? -4.024 8.816 11.559 1.00 71.00 93 ALA A N 1
ATOM 690 C CA . ALA A 1 93 ? -3.196 8.908 10.346 1.00 71.00 93 ALA A CA 1
ATOM 691 C C . ALA A 1 93 ? -2.067 7.851 10.287 1.00 71.00 93 ALA A C 1
ATOM 693 O O . ALA A 1 93 ? -0.883 8.147 10.106 1.00 71.00 93 ALA A O 1
ATOM 694 N N . MET A 1 94 ? -2.455 6.590 10.474 1.00 84.81 94 MET A N 1
ATOM 695 C CA . MET A 1 94 ? -1.553 5.444 10.570 1.00 84.81 94 MET A CA 1
ATOM 696 C C . MET A 1 94 ? -0.740 5.211 9.289 1.00 84.81 94 MET A C 1
ATOM 698 O O . MET A 1 94 ? -1.281 5.211 8.178 1.00 84.81 94 MET A O 1
ATOM 702 N N . ARG A 1 95 ? 0.550 4.896 9.451 1.00 91.88 95 ARG A N 1
ATOM 703 C CA . ARG A 1 95 ? 1.438 4.476 8.362 1.00 91.88 95 ARG A CA 1
ATOM 704 C C . ARG A 1 95 ? 2.051 3.115 8.662 1.00 91.88 95 ARG A C 1
ATOM 706 O O . ARG A 1 95 ? 2.670 2.935 9.706 1.00 91.88 95 ARG A O 1
ATOM 713 N N . ALA A 1 96 ? 1.940 2.189 7.714 1.00 93.44 96 ALA A N 1
ATOM 714 C CA . ALA A 1 96 ? 2.651 0.918 7.760 1.00 93.44 96 ALA A CA 1
ATOM 715 C C . ALA A 1 96 ? 3.629 0.806 6.588 1.00 93.44 96 ALA A C 1
ATOM 717 O O . ALA A 1 96 ? 3.323 1.232 5.476 1.00 93.44 96 ALA A O 1
ATOM 718 N N . THR A 1 97 ? 4.809 0.241 6.813 1.00 95.12 97 THR A N 1
ATOM 719 C CA . THR A 1 97 ? 5.778 -0.048 5.752 1.00 95.12 97 THR A CA 1
ATOM 720 C C . THR A 1 97 ? 6.105 -1.530 5.756 1.00 95.12 97 THR A C 1
ATOM 722 O O . THR A 1 97 ? 6.264 -2.124 6.817 1.00 95.12 97 THR A O 1
ATOM 725 N N . CYS A 1 98 ? 6.181 -2.141 4.579 1.00 95.06 98 CYS A N 1
ATOM 726 C CA . CYS A 1 98 ? 6.466 -3.558 4.425 1.00 95.06 98 CYS A CA 1
ATOM 727 C C . CYS A 1 98 ? 7.455 -3.783 3.282 1.00 95.06 98 CYS A C 1
ATOM 729 O O . CYS A 1 98 ? 7.353 -3.145 2.235 1.00 95.06 98 CYS A O 1
ATOM 731 N N . ALA A 1 99 ? 8.380 -4.720 3.457 1.00 94.31 99 ALA A N 1
ATOM 732 C CA . ALA A 1 99 ? 9.285 -5.166 2.403 1.00 94.31 99 ALA A CA 1
ATOM 733 C C . ALA A 1 99 ? 9.397 -6.690 2.402 1.00 94.31 99 ALA A C 1
ATOM 735 O O . ALA A 1 99 ? 9.436 -7.322 3.467 1.00 94.31 99 ALA A O 1
ATOM 736 N N . ALA A 1 100 ? 9.471 -7.265 1.204 1.00 91.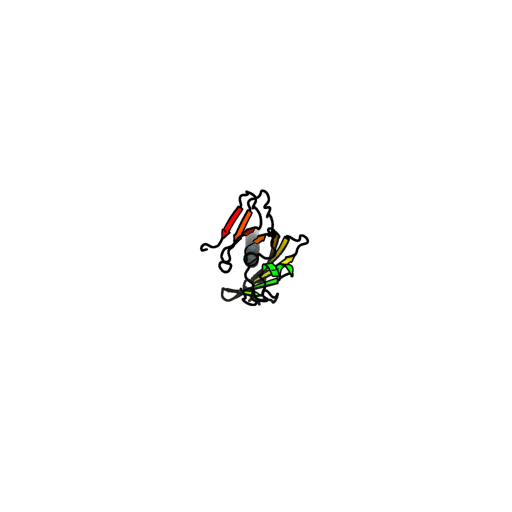44 100 ALA A N 1
ATOM 73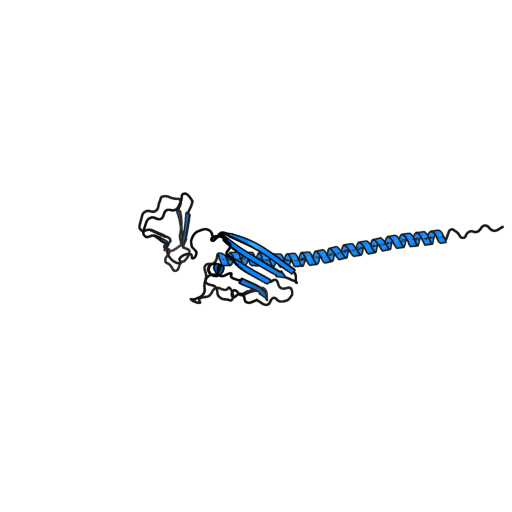7 C CA . ALA A 1 100 ? 9.743 -8.680 1.032 1.00 91.44 100 ALA A CA 1
ATOM 738 C C . ALA A 1 100 ? 11.210 -8.986 1.379 1.00 91.44 100 ALA A C 1
ATOM 740 O O . ALA A 1 100 ? 12.131 -8.3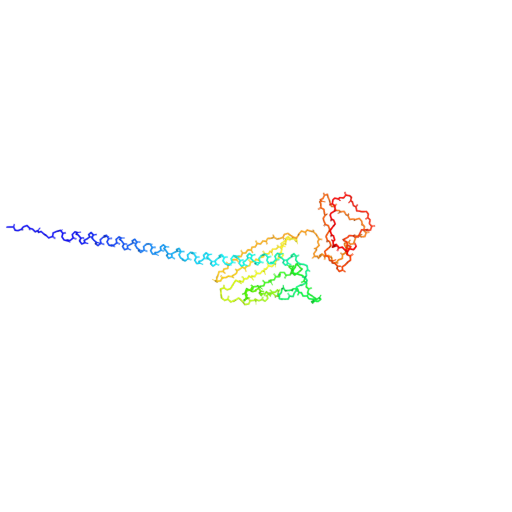60 0.851 1.00 91.44 100 ALA A O 1
ATOM 741 N N . ARG A 1 101 ? 11.428 -9.965 2.259 1.00 85.94 101 ARG A N 1
ATOM 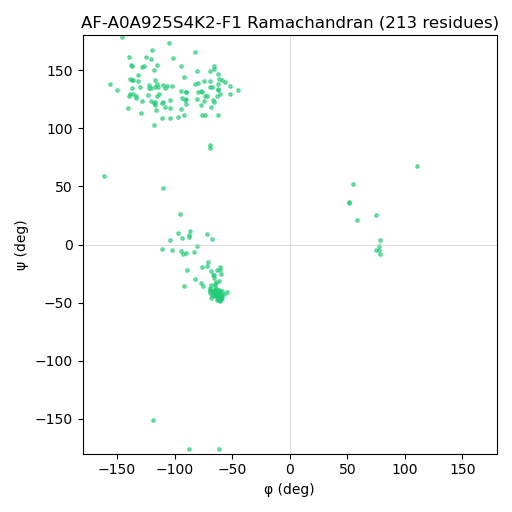742 C CA . ARG A 1 101 ? 12.736 -10.510 2.635 1.00 85.94 101 ARG A CA 1
ATOM 743 C C . ARG A 1 101 ? 12.658 -12.020 2.759 1.00 85.94 101 ARG A C 1
ATOM 745 O O . ARG A 1 101 ? 11.775 -12.528 3.438 1.00 85.94 101 ARG A O 1
ATOM 752 N N . ASP A 1 102 ? 13.580 -12.722 2.108 1.00 84.19 102 ASP A N 1
ATOM 753 C CA . ASP A 1 102 ? 13.733 -14.180 2.228 1.00 84.19 102 ASP A CA 1
ATOM 754 C C . ASP A 1 102 ? 12.422 -14.964 2.004 1.00 84.19 102 ASP A C 1
ATOM 756 O O . ASP A 1 102 ? 12.142 -15.958 2.667 1.00 84.19 102 ASP A O 1
ATOM 760 N N . GLY A 1 103 ? 11.580 -14.489 1.078 1.00 81.62 103 GLY A N 1
ATOM 761 C CA . GLY A 1 103 ? 10.276 -15.094 0.774 1.00 81.62 103 GLY A CA 1
ATOM 762 C C . GLY A 1 103 ? 9.151 -14.772 1.769 1.00 81.62 103 GLY A C 1
ATOM 763 O O . GLY A 1 103 ? 8.039 -15.264 1.599 1.00 81.62 103 GLY A O 1
ATOM 764 N N . ALA A 1 104 ? 9.400 -13.929 2.773 1.00 85.75 104 ALA A N 1
ATOM 765 C CA . ALA A 1 104 ? 8.418 -13.463 3.747 1.00 85.75 104 ALA A CA 1
ATOM 766 C C . ALA A 1 104 ? 8.268 -11.932 3.719 1.00 85.75 104 ALA A C 1
ATOM 768 O O . ALA A 1 104 ? 9.143 -11.202 3.258 1.00 85.75 104 ALA A O 1
ATOM 769 N N . TRP A 1 105 ? 7.152 -11.422 4.239 1.00 90.19 105 TRP A N 1
ATOM 770 C CA . TRP A 1 105 ? 6.946 -9.984 4.411 1.00 90.19 105 TRP A CA 1
ATOM 771 C C . TRP A 1 105 ? 7.373 -9.554 5.810 1.00 90.19 105 TRP A C 1
ATOM 773 O O . TRP A 1 105 ? 6.914 -10.099 6.814 1.00 90.19 105 TRP A O 1
ATOM 783 N N . SER A 1 106 ? 8.246 -8.553 5.869 1.00 92.56 106 SER A N 1
ATOM 784 C CA . SER A 1 106 ? 8.602 -7.857 7.105 1.00 92.56 106 SER A CA 1
ATOM 785 C C . SER A 1 106 ? 7.902 -6.504 7.116 1.00 92.56 106 SER A C 1
ATOM 787 O O . SER A 1 106 ? 8.042 -5.750 6.154 1.00 92.56 106 SER A O 1
ATOM 789 N N . CYS A 1 107 ? 7.122 -6.221 8.160 1.00 94.00 107 CYS A N 1
ATOM 790 C CA . CYS A 1 107 ? 6.270 -5.038 8.247 1.00 94.00 107 CYS A CA 1
ATOM 791 C C . CYS A 1 107 ? 6.528 -4.241 9.527 1.00 94.00 107 CYS A C 1
ATOM 793 O O . CYS A 1 107 ? 6.961 -4.788 10.541 1.00 94.00 107 CYS A O 1
ATOM 795 N N . ARG A 1 108 ? 6.256 -2.939 9.461 1.00 94.19 108 ARG A N 1
ATOM 796 C CA . ARG A 1 108 ? 6.335 -1.989 10.569 1.00 94.19 108 ARG A CA 1
ATOM 797 C C . ARG A 1 108 ? 5.123 -1.081 10.565 1.00 94.19 108 ARG A C 1
ATOM 799 O O . ARG A 1 108 ? 4.789 -0.520 9.528 1.00 94.19 108 ARG A O 1
ATOM 806 N N . CYS A 1 109 ? 4.477 -0.956 11.714 1.00 91.81 109 CYS A N 1
ATOM 807 C CA . CYS A 1 109 ? 3.225 -0.236 11.929 1.00 91.81 109 CYS A CA 1
ATOM 808 C C . CYS A 1 109 ? 3.421 1.037 12.772 1.00 91.81 109 CYS A C 1
ATOM 810 O O . CYS A 1 109 ? 2.504 1.821 12.950 1.00 91.81 109 CYS A O 1
ATOM 812 N N . ASP A 1 110 ? 4.623 1.296 13.264 1.00 88.12 110 ASP A N 1
ATOM 813 C CA . ASP A 1 110 ? 4.992 2.511 13.995 1.00 88.12 110 ASP A CA 1
ATOM 814 C C . ASP A 1 110 ? 5.424 3.666 13.069 1.00 88.12 110 ASP A C 1
ATOM 816 O O . ASP A 1 110 ? 5.993 4.660 13.513 1.00 88.12 110 ASP A O 1
ATOM 820 N N . GLY A 1 111 ? 5.200 3.533 11.757 1.00 83.25 111 GLY A N 1
ATOM 821 C CA . GLY A 1 111 ? 5.669 4.479 10.745 1.00 83.25 111 GLY A CA 1
ATOM 822 C C . GLY A 1 111 ? 7.168 4.394 10.443 1.00 83.25 111 GLY A C 1
ATOM 823 O O . GLY A 1 111 ? 7.621 5.045 9.495 1.00 83.25 111 GLY A O 1
ATOM 824 N N . ALA A 1 112 ? 7.932 3.571 11.171 1.00 88.56 112 ALA A N 1
ATOM 825 C CA . ALA A 1 112 ? 9.324 3.302 10.842 1.00 88.56 112 ALA A CA 1
ATOM 826 C C . ALA A 1 112 ? 9.423 2.631 9.467 1.00 88.56 112 ALA A C 1
ATOM 828 O O . ALA A 1 112 ? 8.545 1.866 9.059 1.00 88.56 112 ALA A O 1
ATOM 829 N N . SER A 1 113 ? 10.498 2.920 8.735 1.00 85.19 113 SER A N 1
ATOM 830 C CA . SER A 1 113 ? 10.755 2.299 7.440 1.00 85.19 113 SER A CA 1
ATOM 831 C C . SER A 1 113 ? 11.340 0.899 7.609 1.00 85.19 113 SER A C 1
ATOM 833 O O . SER A 1 113 ? 12.323 0.687 8.319 1.00 85.19 113 SER A O 1
ATOM 835 N N . VAL A 1 114 ? 10.770 -0.066 6.895 1.00 85.88 114 VAL A N 1
ATOM 836 C CA . VAL A 1 114 ? 11.431 -1.343 6.638 1.00 85.88 114 VAL A CA 1
ATOM 837 C C . VAL A 1 114 ? 12.421 -1.143 5.486 1.00 85.88 114 VAL A C 1
ATOM 839 O O . VAL A 1 114 ? 12.012 -0.687 4.415 1.00 85.88 114 VAL A O 1
ATOM 842 N N . PRO A 1 115 ? 13.716 -1.472 5.654 1.00 80.19 115 PRO A N 1
ATOM 843 C CA . PRO A 1 115 ? 14.675 -1.357 4.566 1.00 80.19 115 PRO A CA 1
ATOM 844 C C . PRO A 1 115 ? 14.360 -2.403 3.494 1.00 80.19 115 PRO A C 1
ATOM 846 O O . PRO A 1 115 ? 14.424 -3.607 3.772 1.00 80.19 115 PRO A O 1
ATOM 849 N N . ALA A 1 116 ? 14.048 -1.933 2.288 1.00 78.06 116 ALA A N 1
ATOM 850 C CA . ALA A 1 116 ? 13.938 -2.759 1.094 1.00 78.06 116 ALA A CA 1
ATOM 851 C C . ALA A 1 116 ? 15.332 -2.991 0.496 1.00 78.06 116 ALA A C 1
ATOM 853 O O . ALA A 1 116 ? 16.144 -2.068 0.430 1.00 78.06 116 ALA A O 1
ATOM 854 N N . THR A 1 117 ? 15.606 -4.218 0.062 1.00 81.69 117 THR A N 1
ATOM 855 C CA . THR A 1 117 ? 16.805 -4.529 -0.724 1.00 81.69 117 THR A CA 1
ATOM 856 C C . THR A 1 117 ? 16.549 -4.149 -2.182 1.00 81.69 117 THR A C 1
ATOM 858 O O . THR A 1 117 ? 15.408 -4.222 -2.649 1.00 81.69 117 THR A O 1
ATOM 861 N N . ASP A 1 118 ? 17.584 -3.759 -2.923 1.00 77.44 118 ASP A N 1
ATOM 862 C CA . ASP A 1 118 ? 17.441 -3.427 -4.342 1.00 77.44 118 ASP A CA 1
ATOM 863 C C . ASP A 1 118 ? 16.739 -4.545 -5.124 1.00 77.44 118 ASP A C 1
ATOM 865 O O . ASP A 1 118 ? 17.076 -5.724 -5.023 1.00 77.44 118 ASP A O 1
ATOM 869 N N . GLY A 1 119 ? 15.717 -4.159 -5.891 1.00 79.50 119 GLY A N 1
ATOM 870 C CA . GLY A 1 119 ? 14.900 -5.080 -6.685 1.00 79.50 119 GLY A CA 1
ATOM 871 C C . GLY A 1 119 ? 13.841 -5.865 -5.903 1.00 79.50 119 GLY A C 1
ATOM 872 O O . GLY A 1 119 ? 12.989 -6.487 -6.533 1.00 79.50 119 GLY A O 1
ATOM 873 N N . THR A 1 120 ? 13.827 -5.812 -4.566 1.00 89.38 120 THR A N 1
ATOM 874 C CA . THR A 1 120 ? 12.764 -6.456 -3.776 1.00 89.38 120 THR A CA 1
ATOM 875 C C . THR A 1 120 ? 11.500 -5.594 -3.742 1.00 89.38 120 THR A C 1
ATOM 877 O O . THR A 1 120 ? 11.599 -4.367 -3.628 1.00 89.38 120 THR A O 1
ATOM 880 N N . PRO A 1 121 ? 10.303 -6.198 -3.859 1.00 92.88 121 PRO A N 1
ATOM 881 C CA . PRO A 1 121 ? 9.059 -5.458 -3.752 1.00 92.88 121 PRO A CA 1
ATOM 882 C C . PRO A 1 121 ? 8.849 -4.988 -2.311 1.00 92.88 121 PRO A C 1
ATOM 884 O O . PRO A 1 121 ? 9.020 -5.734 -1.343 1.00 92.88 121 PRO A O 1
ATOM 887 N N . ALA A 1 122 ? 8.443 -3.734 -2.181 1.00 94.88 122 ALA A N 1
ATOM 888 C CA . ALA A 1 122 ? 8.064 -3.122 -0.923 1.00 94.88 122 ALA A CA 1
ATOM 889 C C . ALA A 1 122 ? 6.800 -2.294 -1.121 1.00 94.88 122 ALA A C 1
ATOM 891 O O . ALA A 1 122 ? 6.532 -1.795 -2.216 1.00 94.88 122 ALA A O 1
ATOM 892 N N . PHE A 1 123 ? 6.029 -2.118 -0.058 1.00 95.44 123 PHE A N 1
ATOM 893 C CA . PHE A 1 123 ? 4.889 -1.223 -0.074 1.00 95.44 123 PHE A CA 1
ATOM 894 C C . PHE A 1 123 ? 4.798 -0.399 1.203 1.00 95.44 123 PHE A C 1
ATOM 896 O O . PHE A 1 123 ? 5.285 -0.764 2.270 1.00 95.44 123 PHE A O 1
ATOM 903 N N . THR A 1 124 ? 4.171 0.759 1.082 1.00 95.25 124 THR A N 1
ATOM 904 C CA . THR A 1 124 ? 3.794 1.613 2.199 1.00 95.25 124 THR A CA 1
ATOM 905 C C . THR A 1 124 ? 2.301 1.834 2.148 1.00 95.25 124 THR A C 1
ATOM 907 O O . THR A 1 124 ? 1.753 2.152 1.096 1.00 95.25 124 THR A O 1
ATOM 910 N N . ILE A 1 125 ? 1.668 1.701 3.299 1.00 95.06 125 ILE A N 1
ATOM 911 C CA . ILE A 1 125 ? 0.265 1.978 3.511 1.00 95.06 125 ILE A CA 1
ATOM 912 C C . ILE A 1 125 ? 0.138 3.246 4.333 1.00 95.06 125 ILE A C 1
ATOM 914 O O . ILE A 1 125 ? 0.826 3.404 5.340 1.00 95.06 125 ILE A O 1
ATOM 918 N N . GLN A 1 126 ? -0.757 4.127 3.912 1.00 93.00 126 GLN A N 1
ATOM 919 C CA . GLN A 1 126 ? -1.158 5.299 4.667 1.00 93.00 126 GLN A CA 1
ATOM 920 C C . GLN A 1 126 ? -2.679 5.330 4.750 1.00 93.00 126 GLN A C 1
ATOM 922 O O . GLN A 1 126 ? -3.365 5.290 3.727 1.00 93.00 126 GLN A O 1
ATOM 927 N N . LEU A 1 127 ? -3.191 5.370 5.975 1.00 90.06 127 LEU A N 1
ATOM 928 C CA . LEU A 1 127 ? -4.601 5.594 6.257 1.00 90.06 127 LEU A CA 1
ATOM 929 C C . LEU A 1 127 ? -4.753 7.041 6.704 1.00 90.06 127 LEU A C 1
ATOM 931 O O . LEU A 1 127 ? -3.947 7.532 7.490 1.00 90.06 127 LEU A O 1
ATOM 935 N N . ALA A 1 128 ? -5.773 7.713 6.195 1.00 86.06 128 ALA A N 1
ATOM 936 C CA . ALA A 1 128 ? -6.125 9.061 6.599 1.00 86.06 128 ALA A CA 1
ATOM 937 C C . ALA A 1 128 ? -7.643 9.176 6.716 1.00 86.06 128 ALA A C 1
ATOM 939 O O . ALA A 1 128 ? -8.382 8.603 5.911 1.00 86.06 128 ALA A O 1
ATOM 940 N N . GLU A 1 129 ? -8.103 9.925 7.711 1.00 84.12 129 GLU A N 1
ATOM 941 C CA . GLU A 1 129 ? -9.503 10.329 7.778 1.00 84.12 129 GLU A CA 1
ATOM 942 C C . GLU A 1 129 ? -9.837 11.262 6.615 1.00 84.12 129 GLU A C 1
ATOM 944 O O . GLU A 1 129 ? -8.970 11.965 6.086 1.00 84.12 129 GLU A O 1
ATOM 949 N N . THR A 1 130 ? -11.096 11.237 6.192 1.00 82.88 130 THR A N 1
ATOM 950 C CA . THR A 1 130 ? -11.602 12.165 5.179 1.00 82.88 130 THR A CA 1
ATOM 951 C C . THR A 1 130 ? -12.464 13.238 5.835 1.00 82.88 130 THR A C 1
ATOM 953 O O . THR A 1 130 ? -12.774 13.159 7.020 1.00 82.88 130 THR A O 1
ATOM 956 N N . GLU A 1 131 ? -12.889 14.239 5.062 1.00 85.12 131 GLU A N 1
ATOM 957 C CA . GLU A 1 131 ? -13.883 15.220 5.522 1.00 85.12 131 GLU A CA 1
ATOM 958 C C . GLU A 1 131 ? -15.227 14.561 5.895 1.00 85.12 131 GLU A C 1
ATOM 960 O O . GLU A 1 131 ? -15.997 15.117 6.678 1.00 85.12 131 GLU A O 1
ATOM 965 N N . THR A 1 132 ? -15.500 13.365 5.362 1.00 81.31 132 THR A N 1
ATOM 966 C CA . THR A 1 132 ? -16.665 12.546 5.693 1.00 81.31 132 THR A CA 1
ATOM 967 C C . THR A 1 132 ? -16.331 11.602 6.862 1.00 81.31 132 THR A C 1
ATOM 969 O O . THR A 1 132 ? -15.438 10.764 6.712 1.00 81.31 132 THR A O 1
ATOM 972 N N . PRO A 1 133 ? -17.050 11.664 8.000 1.00 72.62 133 PRO A N 1
ATOM 973 C CA . PRO A 1 133 ? -16.693 10.926 9.221 1.00 72.62 133 PRO A CA 1
ATOM 974 C C . PRO A 1 133 ? -16.779 9.394 9.097 1.00 72.62 133 PRO A C 1
ATOM 976 O O . PRO A 1 133 ? -16.038 8.682 9.769 1.00 72.62 133 PRO A O 1
ATOM 979 N N . ASP A 1 134 ? -17.622 8.876 8.200 1.00 78.56 134 ASP A N 1
ATOM 980 C CA . ASP A 1 134 ? -17.765 7.431 7.957 1.00 78.56 134 ASP A CA 1
ATOM 981 C C . ASP A 1 134 ? -16.877 6.921 6.814 1.00 78.56 134 ASP A C 1
ATOM 983 O O . ASP A 1 134 ? -16.971 5.761 6.408 1.00 78.56 134 ASP A O 1
ATOM 987 N N . GLU A 1 135 ? -16.014 7.773 6.266 1.00 84.75 135 GLU A N 1
ATOM 988 C CA . GLU A 1 135 ? -15.146 7.432 5.151 1.00 84.75 135 GLU A CA 1
ATOM 989 C C . GLU A 1 135 ? -13.682 7.532 5.572 1.00 84.75 135 GLU A C 1
ATOM 991 O O . GLU A 1 135 ? -13.243 8.482 6.221 1.00 84.75 135 GLU A O 1
ATOM 996 N N . LEU A 1 136 ? -12.906 6.531 5.174 1.00 87.25 136 LEU A N 1
ATOM 997 C CA . LEU A 1 136 ? -11.471 6.493 5.370 1.00 87.25 136 LEU A CA 1
ATOM 998 C C . LEU A 1 136 ? -10.772 6.398 4.018 1.00 87.25 136 LEU A C 1
ATOM 1000 O O . LEU A 1 136 ? -11.136 5.590 3.163 1.00 87.25 136 LEU A O 1
ATOM 1004 N N . GLN A 1 137 ? -9.732 7.199 3.829 1.00 91.38 137 GLN A N 1
ATOM 1005 C CA . GLN A 1 137 ? -8.880 7.105 2.662 1.00 91.38 137 GLN A CA 1
ATOM 1006 C C . GLN A 1 137 ? -7.719 6.155 2.943 1.00 91.38 137 GLN A C 1
ATOM 1008 O O . GLN A 1 137 ? -6.944 6.342 3.879 1.00 91.38 137 GLN A O 1
ATOM 1013 N N . LEU A 1 138 ? -7.586 5.143 2.092 1.00 93.25 138 LEU A N 1
ATOM 1014 C CA . LEU A 1 138 ? -6.489 4.192 2.116 1.00 93.25 138 LEU A CA 1
ATOM 1015 C C . LEU A 1 138 ? -5.620 4.410 0.881 1.00 93.25 138 LEU A C 1
ATOM 1017 O O . LEU A 1 138 ? -6.085 4.316 -0.256 1.00 93.25 138 LEU A O 1
ATOM 1021 N N . GLN A 1 139 ? -4.344 4.687 1.110 1.00 95.56 139 GLN A N 1
ATOM 1022 C CA . GLN A 1 139 ? -3.342 4.839 0.071 1.00 95.56 139 GLN A CA 1
ATOM 1023 C C . GLN A 1 139 ? -2.288 3.740 0.198 1.00 95.56 139 GLN A C 1
ATOM 1025 O O . GLN A 1 139 ? -1.698 3.558 1.261 1.00 95.56 139 GLN A O 1
ATOM 1030 N N . ALA A 1 140 ? -2.034 3.032 -0.899 1.00 96.62 140 ALA A N 1
ATOM 1031 C CA . ALA A 1 140 ? -1.002 2.014 -1.013 1.00 96.62 140 ALA A CA 1
ATOM 1032 C C . ALA A 1 140 ? 0.034 2.439 -2.056 1.00 96.62 140 ALA A C 1
ATOM 1034 O O . ALA A 1 140 ? -0.284 2.642 -3.226 1.00 96.62 140 ALA A O 1
ATOM 1035 N N . ILE A 1 141 ? 1.285 2.578 -1.631 1.00 95.56 141 ILE A N 1
ATOM 1036 C CA . ILE A 1 141 ? 2.416 2.954 -2.479 1.00 95.56 141 ILE A CA 1
ATOM 1037 C C . ILE A 1 141 ? 3.322 1.736 -2.604 1.00 95.56 141 ILE A C 1
ATOM 1039 O O . ILE A 1 141 ? 3.994 1.380 -1.641 1.00 95.56 141 ILE A O 1
ATOM 1043 N N . GLY A 1 142 ? 3.351 1.113 -3.777 1.00 95.19 142 GLY A N 1
ATOM 1044 C CA . GLY A 1 142 ? 4.255 0.016 -4.107 1.00 95.19 142 GLY A CA 1
ATOM 1045 C C . GLY A 1 142 ? 5.540 0.527 -4.751 1.00 95.19 142 GLY A C 1
ATOM 1046 O O . GLY A 1 142 ? 5.529 1.496 -5.514 1.00 95.19 142 GLY A O 1
ATOM 1047 N N . ALA A 1 143 ? 6.656 -0.122 -4.450 1.00 93.94 143 ALA A N 1
ATOM 1048 C CA . ALA A 1 143 ? 7.954 0.152 -5.041 1.00 93.94 143 ALA A CA 1
ATOM 1049 C C . ALA A 1 143 ? 8.661 -1.160 -5.386 1.00 93.94 143 ALA A C 1
ATOM 1051 O O . ALA A 1 143 ? 8.686 -2.090 -4.582 1.00 93.94 143 ALA A O 1
ATOM 1052 N N . ALA A 1 144 ? 9.244 -1.221 -6.581 1.00 92.31 144 ALA A N 1
ATOM 1053 C CA . ALA A 1 144 ? 10.068 -2.338 -7.027 1.00 92.31 144 ALA A CA 1
ATOM 1054 C C . ALA A 1 144 ? 11.023 -1.861 -8.125 1.00 92.31 144 ALA A C 1
ATOM 1056 O O . ALA A 1 144 ? 10.627 -1.102 -9.011 1.00 92.31 144 ALA A O 1
ATOM 1057 N N . SER A 1 145 ? 12.282 -2.306 -8.084 1.00 88.81 145 SER A N 1
ATOM 1058 C CA . SER A 1 145 ? 13.261 -2.068 -9.161 1.00 88.81 145 SER A CA 1
ATOM 1059 C C . SER A 1 145 ? 13.396 -0.589 -9.593 1.00 88.81 145 SER A C 1
ATOM 1061 O O . SER A 1 145 ? 13.548 -0.289 -10.779 1.00 88.81 145 SER A O 1
ATOM 1063 N N . GLY A 1 146 ? 13.290 0.349 -8.640 1.00 87.06 146 GLY A N 1
ATOM 1064 C CA . GLY A 1 146 ? 13.346 1.801 -8.879 1.00 87.06 146 GLY A CA 1
ATOM 1065 C C . GLY A 1 146 ? 12.069 2.429 -9.458 1.00 87.06 146 GLY A C 1
ATOM 1066 O O . GLY A 1 146 ? 12.024 3.641 -9.650 1.00 87.06 146 GLY A O 1
ATOM 1067 N N . SER A 1 147 ? 11.028 1.635 -9.719 1.00 92.50 147 SER A N 1
ATOM 1068 C CA . SER A 1 147 ? 9.700 2.112 -10.109 1.00 92.50 147 SER A CA 1
ATOM 1069 C C . SER A 1 147 ? 8.785 2.237 -8.892 1.00 92.50 147 SER A C 1
ATOM 1071 O O . SER A 1 147 ? 8.972 1.552 -7.882 1.00 92.50 147 SER A O 1
ATOM 1073 N N . ARG A 1 148 ? 7.792 3.125 -8.985 1.00 94.00 148 ARG A N 1
ATOM 1074 C CA . ARG A 1 148 ? 6.791 3.375 -7.943 1.00 94.00 148 ARG A CA 1
ATOM 1075 C C . ARG A 1 148 ? 5.397 3.379 -8.558 1.00 94.00 148 ARG A C 1
ATOM 1077 O O . ARG A 1 148 ? 5.200 3.921 -9.641 1.00 94.00 148 ARG A O 1
ATOM 1084 N N . SER A 1 149 ? 4.445 2.800 -7.841 1.00 96.25 149 SER A N 1
ATOM 1085 C CA . SER A 1 149 ? 3.026 2.787 -8.184 1.00 96.25 149 SER A CA 1
ATOM 1086 C C . SER A 1 149 ? 2.214 3.186 -6.960 1.00 96.25 149 SER A C 1
ATOM 1088 O O . SER A 1 149 ? 2.601 2.876 -5.833 1.00 96.25 149 SER A O 1
ATOM 1090 N N . GLN A 1 150 ? 1.103 3.882 -7.165 1.00 96.38 150 GLN A N 1
ATOM 1091 C CA . GLN A 1 150 ? 0.261 4.383 -6.088 1.00 96.38 150 GLN A CA 1
ATOM 1092 C C . GLN A 1 150 ? -1.199 4.078 -6.397 1.00 96.38 150 GLN A C 1
ATOM 1094 O O . GLN A 1 150 ? -1.708 4.438 -7.456 1.00 96.38 150 GLN A O 1
ATOM 1099 N N . LEU A 1 151 ? -1.862 3.429 -5.447 1.00 96.31 151 LEU A N 1
ATOM 1100 C CA . LEU A 1 151 ? -3.290 3.162 -5.457 1.00 96.31 151 LEU A CA 1
ATOM 1101 C C . LEU A 1 151 ? -3.926 3.908 -4.295 1.00 96.31 151 LEU A C 1
ATOM 1103 O O . LEU A 1 151 ? -3.381 3.947 -3.193 1.00 96.31 151 LEU A O 1
ATOM 1107 N N . GLN A 1 152 ? -5.080 4.508 -4.544 1.00 94.94 152 GLN A N 1
ATOM 1108 C CA . GLN A 1 152 ? -5.846 5.200 -3.527 1.00 94.94 152 GLN A CA 1
ATOM 1109 C C . GLN A 1 152 ? -7.297 4.774 -3.652 1.00 94.94 152 GLN A C 1
ATOM 1111 O O . GLN A 1 152 ? -7.877 4.831 -4.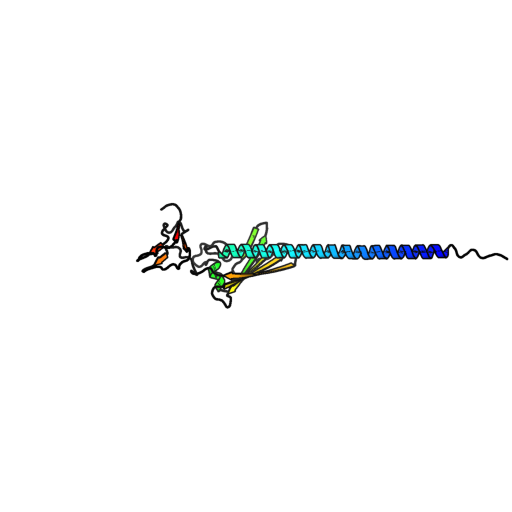735 1.00 94.94 152 GLN A O 1
ATOM 1116 N N . VAL A 1 153 ? -7.865 4.338 -2.539 1.00 93.25 153 VAL A N 1
ATOM 1117 C CA . VAL A 1 153 ? -9.268 3.959 -2.436 1.00 93.25 153 VAL A CA 1
ATOM 1118 C C . VAL A 1 153 ? -9.887 4.700 -1.266 1.00 93.25 153 VAL A C 1
ATOM 1120 O O . VAL A 1 153 ? -9.202 5.068 -0.307 1.00 93.25 153 VAL A O 1
ATOM 1123 N N . ARG A 1 154 ? -11.192 4.924 -1.350 1.00 91.56 154 ARG A N 1
ATOM 1124 C CA . ARG A 1 154 ? -11.976 5.359 -0.204 1.00 91.56 154 ARG A CA 1
ATOM 1125 C C . ARG A 1 154 ? -12.817 4.196 0.278 1.00 91.56 154 ARG A C 1
ATOM 1127 O O . ARG A 1 154 ? -13.366 3.446 -0.528 1.00 91.56 154 ARG A O 1
ATOM 1134 N N . LEU A 1 155 ? -12.849 4.024 1.585 1.00 87.06 155 LEU A N 1
ATOM 1135 C CA . LEU A 1 155 ? -13.513 2.927 2.257 1.00 87.06 155 LEU A CA 1
ATOM 1136 C C . LEU A 1 155 ? -14.603 3.525 3.132 1.00 87.06 155 LEU A C 1
ATOM 1138 O O . LEU A 1 155 ? -14.309 4.337 4.005 1.00 87.06 155 LEU A O 1
ATOM 1142 N N . GLY A 1 156 ? -15.846 3.111 2.908 1.00 81.19 156 GLY A N 1
ATOM 1143 C CA . GLY A 1 156 ? -16.922 3.380 3.851 1.00 81.19 156 GLY A CA 1
ATOM 1144 C C . GLY A 1 156 ? -16.802 2.438 5.043 1.00 81.19 156 GLY A C 1
ATOM 1145 O O . GLY A 1 156 ? -16.659 1.224 4.869 1.00 81.19 156 GLY A O 1
ATOM 1146 N N . ARG A 1 157 ? -16.880 2.973 6.257 1.00 73.75 157 ARG A N 1
ATOM 1147 C CA . ARG A 1 157 ? -17.143 2.168 7.445 1.00 73.75 157 ARG A CA 1
ATOM 1148 C C . ARG A 1 157 ? -18.620 1.785 7.383 1.00 73.75 157 ARG A C 1
ATOM 1150 O O . ARG A 1 157 ? -19.484 2.650 7.481 1.00 73.75 157 ARG A O 1
ATOM 1157 N N . LEU A 1 158 ? -18.933 0.504 7.162 1.00 66.12 158 LEU A N 1
ATOM 1158 C CA . LEU A 1 158 ? -20.321 0.059 7.315 1.00 66.12 158 LEU A CA 1
ATOM 1159 C C . LEU A 1 158 ? -20.744 0.323 8.776 1.00 66.12 158 LEU A C 1
ATOM 1161 O O . LEU A 1 158 ? -19.992 -0.041 9.687 1.00 66.12 158 LEU A O 1
ATOM 1165 N N . PRO A 1 159 ? -21.897 0.975 9.013 1.00 56.16 159 PRO A N 1
ATOM 1166 C CA . PRO A 1 159 ? -22.288 1.424 10.346 1.00 56.16 159 PRO A CA 1
ATOM 1167 C C . PRO A 1 159 ? -22.617 0.212 11.241 1.00 56.16 159 PRO A C 1
ATOM 1169 O O . PRO A 1 159 ? -23.083 -0.812 10.750 1.00 56.16 159 PRO A O 1
ATOM 1172 N N . GLY A 1 160 ? -22.418 0.240 12.561 1.00 49.34 160 GLY A N 1
ATOM 1173 C CA . GLY A 1 160 ? -22.186 1.404 13.418 1.00 49.34 160 GLY A CA 1
ATOM 1174 C C . GLY A 1 160 ? -21.559 1.055 14.769 1.00 49.34 160 GLY A C 1
ATOM 1175 O O . GLY A 1 160 ? -22.146 1.343 15.807 1.00 49.34 160 GLY A O 1
ATOM 1176 N N . LEU A 1 161 ? -20.373 0.437 14.761 1.00 50.12 161 LEU A N 1
ATOM 1177 C CA . LEU A 1 161 ? -19.548 0.297 15.964 1.00 50.12 161 LEU A CA 1
ATOM 1178 C C . LEU A 1 161 ? -18.046 0.489 15.658 1.00 50.12 161 LEU A C 1
ATOM 1180 O O . LEU A 1 161 ? -17.415 -0.293 14.934 1.00 50.12 161 LEU A O 1
ATOM 1184 N N . ASP A 1 162 ? -17.454 1.524 16.265 1.00 50.12 162 ASP A N 1
ATOM 1185 C CA . ASP A 1 162 ? -16.011 1.826 16.210 1.00 50.12 162 ASP A CA 1
ATOM 1186 C C . ASP A 1 162 ? -15.148 0.723 16.845 1.00 50.12 162 ASP A C 1
ATOM 1188 O O . ASP A 1 162 ? -13.989 0.517 16.479 1.00 50.12 162 ASP A O 1
ATOM 1192 N N . SER A 1 163 ? -15.739 -0.087 17.717 1.00 51.94 163 SER A N 1
ATOM 1193 C CA . SER A 1 163 ? -15.197 -1.347 18.217 1.00 51.94 163 SER A CA 1
ATOM 1194 C C . SER A 1 163 ? -16.328 -2.365 18.295 1.00 51.94 163 SER A C 1
ATOM 1196 O O . SER A 1 163 ? -17.370 -2.086 18.883 1.00 51.94 163 SER A O 1
ATOM 1198 N N . LEU A 1 164 ? -16.151 -3.550 17.702 1.00 51.03 164 LEU A N 1
ATOM 1199 C CA . LEU A 1 164 ? -17.085 -4.638 17.979 1.00 51.03 164 LEU A CA 1
ATOM 1200 C C . LEU A 1 164 ? -16.914 -5.016 19.459 1.00 51.03 164 LEU A C 1
ATOM 1202 O O . LEU A 1 164 ? -15.785 -5.308 19.866 1.00 51.03 164 LEU A O 1
ATOM 1206 N N . PRO A 1 165 ? -17.969 -4.963 20.285 1.00 51.25 165 PRO A N 1
ATOM 1207 C CA . PRO A 1 165 ? -17.882 -5.381 21.669 1.00 51.25 165 PRO A CA 1
ATOM 1208 C C . PRO A 1 165 ? -17.540 -6.870 21.699 1.00 51.25 165 PRO A C 1
ATOM 1210 O O . PRO A 1 165 ? -18.146 -7.668 20.992 1.00 51.25 165 PRO A O 1
ATOM 1213 N N . ALA A 1 166 ? -16.580 -7.246 22.543 1.00 55.28 166 ALA A N 1
ATOM 1214 C CA . ALA A 1 166 ? -16.211 -8.643 22.788 1.00 55.28 166 ALA A CA 1
ATOM 1215 C C . ALA A 1 166 ? -17.273 -9.414 23.607 1.00 55.28 166 ALA A C 1
ATOM 1217 O O . ALA A 1 166 ? -17.027 -10.515 24.083 1.00 55.28 166 ALA A O 1
ATOM 1218 N N . ALA A 1 167 ? -18.444 -8.816 23.825 1.00 60.72 167 ALA A N 1
ATOM 1219 C CA . ALA A 1 167 ? -19.524 -9.346 24.639 1.00 60.72 167 ALA A CA 1
ATOM 1220 C C . ALA A 1 167 ? -20.873 -9.079 23.961 1.00 60.72 167 ALA A C 1
ATOM 1222 O O . ALA A 1 167 ? -20.988 -8.189 23.115 1.00 60.72 167 ALA A O 1
ATOM 1223 N N . ALA A 1 168 ? -21.889 -9.835 24.381 1.00 60.56 168 ALA A N 1
ATOM 1224 C CA . ALA A 1 168 ? -23.269 -9.722 23.919 1.00 60.56 168 ALA A CA 1
ATOM 1225 C C . ALA A 1 168 ? -23.751 -8.265 23.858 1.00 60.56 168 ALA A C 1
ATOM 1227 O O . ALA A 1 168 ? -23.626 -7.520 24.839 1.00 60.56 168 ALA A O 1
ATOM 1228 N N . LEU A 1 169 ? -24.384 -7.871 22.746 1.00 66.94 169 LEU A N 1
ATOM 1229 C CA . LEU A 1 169 ? -25.038 -6.567 22.656 1.00 66.94 169 LEU A CA 1
ATOM 1230 C C . LEU A 1 169 ? -26.162 -6.513 23.704 1.00 66.94 169 LEU A C 1
ATOM 1232 O O . LEU A 1 169 ? -27.150 -7.240 23.602 1.00 66.94 169 LEU A O 1
ATOM 1236 N N . THR A 1 170 ? -25.993 -5.680 24.731 1.00 70.44 170 THR A N 1
ATOM 1237 C CA . THR A 1 170 ? -26.937 -5.558 25.847 1.00 70.44 170 THR A CA 1
ATOM 1238 C C . THR A 1 170 ? -27.747 -4.278 25.689 1.00 70.44 170 THR A C 1
ATOM 1240 O O . THR A 1 170 ? -27.230 -3.175 25.869 1.00 70.44 170 THR A O 1
ATOM 1243 N N . VAL A 1 171 ? -29.029 -4.406 25.355 1.00 75.31 171 VAL A N 1
ATOM 1244 C CA . VAL A 1 171 ? -29.940 -3.266 25.200 1.00 75.31 171 VAL A CA 1
ATOM 1245 C C . VAL A 1 171 ? -30.917 -3.270 26.369 1.00 75.31 171 VAL A C 1
ATOM 1247 O O . VAL A 1 171 ? -31.680 -4.212 26.544 1.00 75.31 171 VAL A O 1
ATOM 1250 N N . ARG A 1 172 ? -30.905 -2.215 27.193 1.00 72.19 172 ARG A N 1
ATOM 1251 C CA . ARG A 1 172 ? -31.794 -2.110 28.369 1.00 72.19 172 ARG A CA 1
ATOM 1252 C C . ARG A 1 172 ? -33.279 -2.002 27.985 1.00 72.19 172 ARG A C 1
ATOM 1254 O O . ARG A 1 172 ? -34.130 -2.397 28.771 1.00 72.19 172 ARG A O 1
ATOM 1261 N N . GLY A 1 173 ? -33.581 -1.444 26.814 1.00 76.00 173 GLY A N 1
ATOM 1262 C CA . GLY A 1 173 ? -34.939 -1.255 26.295 1.00 76.00 173 GLY A CA 1
ATOM 1263 C C . GLY A 1 173 ? -35.175 -1.994 24.979 1.00 76.00 173 GLY A C 1
ATOM 1264 O O . GLY A 1 173 ? -34.552 -3.022 24.715 1.00 76.00 173 GLY A O 1
ATOM 1265 N N . SER A 1 174 ? -36.070 -1.462 24.146 1.00 70.12 174 SER A N 1
ATOM 1266 C CA . SER A 1 174 ? -36.329 -2.003 22.811 1.00 70.12 174 SER A CA 1
ATOM 1267 C C . SER A 1 174 ? -35.197 -1.653 21.842 1.00 70.12 174 SER A C 1
ATOM 1269 O O . SER A 1 174 ? -34.658 -0.546 21.853 1.00 70.12 174 SER A O 1
ATOM 1271 N N . ALA A 1 175 ? -34.844 -2.610 20.986 1.00 69.44 175 ALA A N 1
ATOM 1272 C CA . ALA A 1 175 ? -33.943 -2.398 19.862 1.00 69.44 175 ALA A CA 1
ATOM 1273 C C . ALA A 1 175 ? -34.776 -2.349 18.575 1.00 69.44 175 ALA A C 1
ATOM 1275 O O . ALA A 1 175 ? -35.436 -3.328 18.231 1.00 69.44 175 ALA A O 1
ATOM 1276 N N . SER A 1 176 ? -34.773 -1.215 17.869 1.00 71.38 176 SER A N 1
ATOM 1277 C CA . SER A 1 176 ? -35.427 -1.100 16.564 1.00 71.38 176 SER A CA 1
ATOM 1278 C C . SER A 1 176 ? -34.406 -1.297 15.453 1.00 71.38 176 SER A C 1
ATOM 1280 O O . SER A 1 176 ? -33.560 -0.436 15.208 1.00 71.38 176 SER A O 1
ATOM 1282 N N . PHE A 1 177 ? -34.513 -2.416 14.758 1.00 68.38 177 PHE A N 1
ATOM 1283 C CA . PHE A 1 177 ? -33.821 -2.636 13.500 1.00 68.38 177 PHE A CA 1
ATOM 1284 C C . PHE A 1 177 ? -34.768 -2.135 12.398 1.00 68.38 177 PHE A C 1
ATOM 1286 O O . PHE A 1 177 ? -35.970 -2.381 12.465 1.00 68.38 177 PHE A O 1
ATOM 1293 N N . GLY A 1 178 ? -34.293 -1.321 11.452 1.00 64.75 178 GLY A N 1
ATOM 1294 C CA . GLY A 1 178 ? -35.146 -0.802 10.370 1.00 64.75 178 GLY A CA 1
ATOM 1295 C C . GLY A 1 178 ? -35.718 -1.924 9.486 1.00 64.75 178 GLY A C 1
ATOM 1296 O O . GLY A 1 178 ? -35.448 -3.096 9.711 1.00 64.75 178 GLY A O 1
ATOM 1297 N N . ALA A 1 179 ? -36.442 -1.595 8.414 1.00 67.12 179 ALA A N 1
ATOM 1298 C CA . ALA A 1 179 ? -37.049 -2.595 7.515 1.00 67.12 179 ALA A CA 1
ATOM 1299 C C . ALA A 1 179 ? -36.050 -3.452 6.686 1.00 67.12 179 ALA A C 1
ATOM 1301 O O . ALA A 1 179 ? -36.470 -4.219 5.822 1.00 67.12 179 ALA A O 1
ATOM 1302 N N . GLY A 1 180 ? -34.739 -3.304 6.904 1.00 64.44 180 GLY A N 1
ATOM 1303 C CA . GLY A 1 180 ? -33.694 -4.084 6.235 1.00 64.44 180 GLY A CA 1
ATOM 1304 C C . GLY A 1 180 ? -33.453 -5.450 6.888 1.00 64.44 180 GLY A C 1
ATOM 1305 O O . GLY A 1 180 ? -33.881 -5.698 8.011 1.00 64.44 180 GLY A O 1
ATOM 1306 N N . ALA A 1 181 ? -32.742 -6.339 6.191 1.00 67.25 181 ALA A N 1
ATOM 1307 C CA . ALA A 1 181 ? -32.219 -7.562 6.797 1.00 67.25 181 ALA A CA 1
ATOM 1308 C C . ALA A 1 181 ? -31.022 -7.209 7.692 1.00 67.25 181 ALA A C 1
ATOM 1310 O O . ALA A 1 181 ? -30.061 -6.599 7.222 1.00 67.25 181 ALA A O 1
ATOM 1311 N N . PHE A 1 182 ? -31.084 -7.588 8.968 1.00 70.25 182 PHE A N 1
ATOM 1312 C CA . PHE A 1 182 ? -30.014 -7.344 9.935 1.00 70.25 182 PHE A CA 1
ATOM 1313 C C . PHE A 1 182 ? -29.417 -8.673 10.393 1.00 70.25 182 PHE A C 1
ATOM 1315 O O . PHE A 1 182 ? -30.145 -9.619 10.687 1.00 70.25 182 PHE A O 1
ATOM 1322 N N . GLY A 1 183 ? -28.087 -8.739 10.446 1.00 74.81 183 GLY A N 1
ATOM 1323 C CA . GLY A 1 183 ? -27.342 -9.874 10.983 1.00 74.81 183 GLY A CA 1
ATOM 1324 C C . GLY A 1 183 ? -26.596 -9.469 12.249 1.00 74.81 183 GLY A C 1
ATOM 1325 O O . GLY A 1 183 ? -25.881 -8.467 12.238 1.00 74.81 183 GLY A O 1
ATOM 1326 N N . VAL A 1 184 ? -26.745 -10.232 13.330 1.00 73.94 184 VAL A N 1
ATOM 1327 C CA . VAL A 1 184 ? -25.892 -10.126 14.520 1.00 73.94 184 VAL A CA 1
ATOM 1328 C C . VAL A 1 184 ? -25.031 -11.378 14.584 1.00 73.94 184 VAL A C 1
ATOM 1330 O O . VAL A 1 184 ? -25.538 -12.501 14.599 1.00 73.94 184 VAL A O 1
ATOM 1333 N N . HIS A 1 185 ? -23.719 -11.176 14.601 1.00 72.75 185 HIS A N 1
ATOM 1334 C CA . HIS A 1 185 ? -22.735 -12.249 14.577 1.00 72.75 185 HIS A CA 1
ATOM 1335 C C . HIS A 1 185 ? -21.866 -12.158 15.829 1.00 72.75 185 HIS A C 1
ATOM 1337 O O . HIS A 1 185 ? -21.241 -11.125 16.068 1.00 72.75 185 HIS A O 1
ATOM 1343 N N . HIS A 1 186 ? -21.814 -13.237 16.608 1.00 68.62 186 HIS A N 1
ATOM 1344 C CA . HIS A 1 186 ? -20.945 -13.367 17.774 1.00 68.62 186 HIS A CA 1
ATOM 1345 C C . HIS A 1 186 ? -19.965 -14.515 17.555 1.00 68.62 186 HIS A C 1
ATOM 1347 O O . HIS A 1 186 ? -20.329 -15.689 17.622 1.00 68.62 186 HIS A O 1
ATOM 1353 N N . THR A 1 187 ? -18.719 -14.176 17.231 1.00 67.50 187 THR A N 1
ATOM 1354 C CA . THR A 1 187 ? -17.694 -15.152 16.825 1.00 67.50 187 THR A CA 1
ATOM 1355 C C . THR A 1 187 ? -16.670 -15.455 17.915 1.00 67.50 187 THR A C 1
ATOM 1357 O O . THR A 1 187 ? -15.710 -16.170 17.642 1.00 67.50 187 THR A O 1
ATOM 1360 N N . ASP A 1 188 ? -16.831 -14.903 19.120 1.00 64.25 188 ASP A N 1
ATOM 1361 C CA . ASP A 1 188 ? -15.894 -15.118 20.222 1.00 64.25 188 ASP A CA 1
ATOM 1362 C C . ASP A 1 188 ? -16.315 -16.322 21.093 1.00 64.25 188 ASP A C 1
ATOM 1364 O O . ASP A 1 188 ? -17.320 -16.242 21.808 1.00 64.25 188 ASP A O 1
ATOM 1368 N N . PRO A 1 189 ? -15.557 -17.436 21.070 1.00 62.22 189 PRO A N 1
ATOM 1369 C CA . PRO A 1 189 ? -15.859 -18.611 21.882 1.00 62.22 189 PRO A CA 1
ATOM 1370 C C . PRO A 1 189 ? -15.580 -18.396 23.379 1.00 62.22 189 PRO A C 1
ATOM 1372 O O . PRO A 1 189 ? -16.107 -19.144 24.200 1.00 62.22 189 PRO A O 1
ATOM 1375 N N . ALA A 1 190 ? -14.776 -17.394 23.765 1.00 59.84 190 ALA A N 1
ATOM 1376 C CA . ALA A 1 190 ? -14.422 -17.150 25.166 1.00 59.84 190 ALA A CA 1
ATOM 1377 C C . ALA A 1 190 ? -15.549 -16.478 25.974 1.00 59.84 190 ALA A C 1
ATOM 1379 O O . ALA A 1 190 ? -15.562 -16.557 27.202 1.00 59.84 190 ALA A O 1
ATOM 1380 N N . SER A 1 191 ? -16.514 -15.845 25.304 1.00 60.72 191 SER A N 1
ATOM 1381 C CA . SER A 1 191 ? -17.603 -15.066 25.917 1.00 60.72 191 SER A CA 1
ATOM 1382 C C . SER A 1 191 ? -18.925 -15.832 26.074 1.00 60.72 191 SER A C 1
ATOM 1384 O O . SER A 1 191 ? -19.939 -15.242 26.447 1.00 60.72 191 SER A O 1
ATOM 1386 N N . GLY A 1 192 ? -18.934 -17.150 25.845 1.00 63.03 192 GLY A N 1
ATOM 1387 C CA . GLY A 1 192 ? -20.074 -18.013 26.186 1.00 63.03 192 GLY A CA 1
ATOM 1388 C C . GLY A 1 192 ? -21.289 -17.898 25.255 1.00 63.03 192 GLY A C 1
ATOM 1389 O O . GLY A 1 192 ? -22.405 -18.179 25.680 1.00 63.03 192 GLY A O 1
ATOM 1390 N N . GLY A 1 193 ? -21.096 -17.479 23.998 1.00 60.97 193 GLY A N 1
ATOM 1391 C CA . GLY A 1 193 ? -22.079 -17.652 22.913 1.00 60.97 193 GLY A CA 1
ATOM 1392 C C . GLY A 1 193 ? -23.279 -16.691 22.886 1.00 60.97 193 GLY A C 1
ATOM 1393 O O . GLY A 1 193 ? -24.067 -16.718 21.937 1.00 60.97 193 GLY A O 1
ATOM 1394 N N . LEU A 1 194 ? -23.430 -15.810 23.878 1.00 67.06 194 LEU A N 1
ATOM 1395 C CA . LEU A 1 194 ? -24.575 -14.899 23.974 1.00 67.06 194 LEU A CA 1
ATOM 1396 C C . LEU A 1 194 ? -24.419 -13.732 22.980 1.00 67.06 194 LEU A C 1
ATOM 1398 O O . LEU A 1 194 ? -23.542 -12.889 23.119 1.00 67.06 194 LEU A O 1
ATOM 1402 N N . THR A 1 195 ? -25.267 -13.703 21.947 1.00 71.25 195 THR A N 1
ATOM 1403 C CA . THR A 1 195 ? -25.134 -12.776 20.800 1.00 71.25 195 THR A CA 1
ATOM 1404 C C . THR A 1 195 ? -25.908 -11.464 20.997 1.00 71.25 195 THR A C 1
ATOM 1406 O O . THR A 1 195 ? -25.448 -10.394 20.601 1.00 71.25 195 THR A O 1
ATOM 1409 N N . LEU A 1 196 ? -27.078 -11.525 21.640 1.00 74.81 196 LEU A N 1
ATOM 1410 C CA . LEU A 1 196 ? -27.962 -10.380 21.875 1.00 74.81 196 LEU A CA 1
ATOM 1411 C C . LEU A 1 196 ? -28.756 -10.595 23.169 1.00 74.81 196 LEU A C 1
ATOM 1413 O O . LEU A 1 196 ? -29.336 -11.660 23.368 1.00 74.81 196 LEU A O 1
ATOM 1417 N N . HIS A 1 197 ? -28.813 -9.576 24.024 1.00 77.81 197 HIS A N 1
ATOM 1418 C CA . HIS A 1 197 ? -29.665 -9.545 25.210 1.00 77.81 197 HIS A CA 1
ATOM 1419 C C . HIS A 1 197 ? -30.472 -8.242 25.218 1.00 77.81 197 HIS A C 1
ATOM 1421 O O . HIS A 1 197 ? -29.901 -7.158 25.359 1.00 77.81 197 HIS A O 1
ATOM 1427 N N . SER A 1 198 ? -31.793 -8.337 25.056 1.00 77.69 198 SER A N 1
ATOM 1428 C CA . SER A 1 198 ? -32.706 -7.191 25.113 1.00 77.69 198 SER A CA 1
ATOM 1429 C C . SER A 1 198 ? -33.574 -7.242 26.370 1.00 77.69 198 SER A C 1
ATOM 1431 O O . SER A 1 198 ? -34.098 -8.289 26.741 1.00 77.69 198 SER A O 1
ATOM 1433 N N . GLY A 1 199 ? -33.742 -6.093 27.025 1.00 75.31 199 GLY A N 1
ATOM 1434 C CA . GLY A 1 199 ? -34.634 -5.925 28.179 1.00 75.31 199 GLY A CA 1
ATOM 1435 C C . GLY A 1 199 ? -36.111 -5.741 27.809 1.00 75.31 199 GLY A C 1
ATOM 1436 O O . GLY A 1 199 ? -36.946 -5.601 28.699 1.00 75.31 199 GLY A O 1
ATOM 1437 N N . ALA A 1 200 ? -36.433 -5.716 26.514 1.00 76.19 200 ALA A N 1
ATOM 1438 C CA . ALA A 1 200 ? -37.784 -5.606 25.970 1.00 76.19 200 ALA A CA 1
ATOM 1439 C C . ALA A 1 200 ? -37.913 -6.408 24.660 1.00 76.19 200 ALA A C 1
ATOM 1441 O O . ALA A 1 200 ? -36.934 -6.996 24.184 1.00 76.19 200 ALA A O 1
ATOM 1442 N N . ASP A 1 201 ? -39.116 -6.405 24.082 1.00 73.94 201 ASP A N 1
ATOM 1443 C CA . ASP A 1 201 ? -39.446 -7.143 22.862 1.00 73.94 201 ASP A CA 1
ATOM 1444 C C . ASP A 1 201 ? -38.570 -6.738 21.669 1.00 73.94 201 ASP A C 1
ATOM 1446 O O . ASP A 1 201 ? -38.263 -5.560 21.449 1.00 73.94 201 ASP A O 1
ATOM 1450 N N . LEU A 1 202 ? -38.200 -7.740 20.869 1.00 65.81 202 LEU A N 1
ATOM 1451 C CA . LEU A 1 202 ? -37.573 -7.544 19.569 1.00 65.81 202 LEU A CA 1
ATOM 1452 C C . LEU A 1 202 ? -38.667 -7.457 18.492 1.00 65.81 202 LEU A C 1
ATOM 1454 O O . LEU A 1 202 ? -39.546 -8.321 18.451 1.00 65.81 202 LEU A O 1
ATOM 1458 N N . PRO A 1 203 ? -38.637 -6.448 17.605 1.00 66.44 203 PRO A N 1
ATOM 1459 C CA . PRO A 1 203 ? -39.581 -6.362 16.498 1.00 66.44 203 PRO A CA 1
ATOM 1460 C C . PRO A 1 203 ? -39.441 -7.569 15.558 1.00 66.44 203 PRO A C 1
ATOM 1462 O O . PRO A 1 203 ? -38.335 -8.043 15.296 1.00 66.44 203 PRO A O 1
ATOM 1465 N N . SER A 1 204 ? -40.565 -8.059 15.026 1.00 59.34 204 SER A N 1
ATOM 1466 C CA . SER A 1 204 ? -40.614 -9.180 14.081 1.00 59.34 204 SER A CA 1
ATOM 1467 C C . SER A 1 204 ? -40.022 -8.777 12.723 1.00 59.34 204 SER A C 1
ATOM 1469 O O . SER A 1 204 ? -40.736 -8.335 11.823 1.00 59.34 204 SER A O 1
ATOM 1471 N N . LEU A 1 205 ? -38.707 -8.895 12.584 1.00 63.06 205 LEU A N 1
ATOM 1472 C CA . LEU A 1 205 ? -37.944 -8.620 11.365 1.00 63.06 205 LEU A CA 1
ATOM 1473 C C . LEU A 1 205 ? -37.112 -9.852 10.987 1.00 63.06 205 LEU A C 1
ATOM 1475 O O . LEU A 1 205 ? -36.874 -10.710 11.841 1.00 63.06 205 LEU A O 1
ATOM 1479 N N . PRO A 1 206 ? -36.639 -9.959 9.732 1.00 63.56 206 PRO A N 1
ATOM 1480 C CA . PRO A 1 206 ? -35.662 -10.972 9.348 1.00 63.56 206 PRO A CA 1
ATOM 1481 C C . PRO A 1 206 ? -34.306 -10.661 10.007 1.00 63.56 206 PRO A C 1
ATOM 1483 O O . PRO A 1 206 ? -33.435 -10.024 9.413 1.00 63.56 206 PRO A O 1
ATOM 1486 N N . LEU A 1 207 ? -34.157 -11.089 11.261 1.00 71.44 207 LEU A N 1
ATOM 1487 C CA . LEU A 1 207 ? -32.931 -11.011 12.048 1.00 71.44 207 LEU A CA 1
ATOM 1488 C C . LEU A 1 207 ? -32.170 -12.335 11.915 1.00 71.44 207 LEU A C 1
ATOM 1490 O O . LEU A 1 207 ? -32.665 -13.381 12.334 1.00 71.44 207 LEU A O 1
ATOM 1494 N N . GLN A 1 208 ? -30.973 -12.298 11.333 1.00 76.50 208 GLN A N 1
ATOM 1495 C CA . GLN A 1 208 ? -30.060 -13.442 11.329 1.00 76.50 208 GLN A CA 1
ATOM 1496 C C . GLN A 1 208 ? -29.160 -13.376 12.563 1.00 76.50 208 GLN A C 1
ATOM 1498 O O . GLN A 1 208 ? -28.506 -12.365 12.802 1.00 76.50 208 GLN A O 1
ATOM 1503 N N . LEU A 1 209 ? -29.136 -14.445 13.354 1.00 73.69 209 LEU A N 1
ATOM 1504 C CA . LEU A 1 209 ? -28.277 -14.577 14.528 1.00 73.69 209 LEU A CA 1
ATOM 1505 C C . LEU A 1 209 ? -27.307 -15.728 14.277 1.00 73.69 209 LEU A C 1
ATOM 1507 O O . LEU A 1 209 ? -27.741 -16.873 14.167 1.00 73.69 209 LEU A O 1
ATOM 1511 N N . ASN A 1 210 ? -26.008 -15.435 14.210 1.00 72.94 210 ASN A N 1
ATOM 1512 C CA . ASN A 1 210 ? -24.981 -16.471 14.115 1.00 72.94 210 ASN A CA 1
ATOM 1513 C C . ASN A 1 210 ? -24.082 -16.407 15.349 1.00 72.94 210 ASN A C 1
ATOM 1515 O O . ASN A 1 210 ? -23.443 -15.383 15.595 1.00 72.94 210 ASN A O 1
ATOM 1519 N N . SER A 1 211 ? -23.984 -17.518 16.07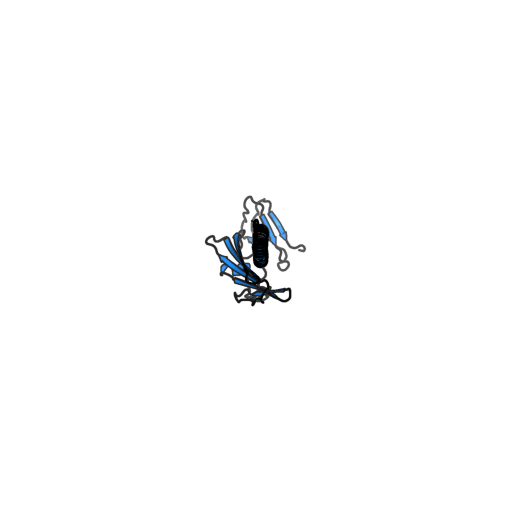3 1.00 71.38 211 SER A N 1
ATOM 1520 C CA . SER A 1 211 ? -23.043 -17.707 17.177 1.00 71.38 211 SER A CA 1
ATOM 1521 C C . SER A 1 211 ? -22.092 -18.873 16.892 1.00 71.38 211 SER A C 1
ATOM 1523 O O . SER A 1 211 ? -22.299 -19.661 15.962 1.00 71.38 211 SER A O 1
ATOM 1525 N N . THR A 1 212 ? -21.023 -18.991 17.678 1.00 67.31 212 THR A N 1
ATOM 1526 C CA . THR A 1 212 ? -20.155 -20.174 17.662 1.00 67.31 212 THR A CA 1
ATOM 1527 C C . THR A 1 212 ? -20.936 -21.431 18.084 1.00 67.31 212 THR A C 1
ATOM 1529 O O . THR A 1 212 ? -21.620 -21.386 19.108 1.00 67.31 212 THR A O 1
ATOM 1532 N N . PRO A 1 213 ? -20.830 -22.562 17.356 1.00 53.38 213 PRO A N 1
ATOM 1533 C CA . PRO A 1 213 ? -21.473 -23.815 17.744 1.00 53.38 213 PRO A CA 1
ATOM 1534 C C . PRO A 1 213 ? -20.921 -24.328 19.076 1.00 53.38 213 PRO A C 1
ATOM 1536 O O . PRO A 1 213 ? -19.711 -24.499 19.213 1.00 53.38 213 PRO A O 1
ATOM 1539 N N . GLY A 1 214 ? -21.809 -24.624 20.022 1.00 52.41 214 GLY A N 1
ATOM 1540 C CA . GLY A 1 214 ? -21.439 -25.190 21.318 1.00 52.41 214 GLY A CA 1
ATOM 1541 C C . GLY A 1 214 ? -21.634 -24.227 22.482 1.00 52.41 214 GLY A C 1
ATOM 1542 O O . GLY A 1 214 ? -20.664 -23.839 23.122 1.00 52.41 214 GLY A O 1
ATOM 1543 N N . THR A 1 215 ? -22.897 -23.917 22.767 1.00 43.88 215 THR A N 1
ATOM 1544 C CA . THR A 1 215 ? -23.435 -23.645 24.109 1.00 43.88 215 THR A CA 1
ATOM 1545 C C . THR A 1 215 ? -24.881 -24.099 24.136 1.00 43.88 215 THR A C 1
ATOM 1547 O O . THR A 1 215 ? -25.616 -23.651 23.224 1.00 43.88 215 THR A O 1
#

Sequence (215 aa):
MSTPNSQRGTATIIVTLLLSFVALLSVVFAHRSVLFDAKASVNQYRSAQAREASEAGLAWALAQLNNSTPIGDDCRPSDNATATAFRQRSVAAMRATCAARDGAWSCRCDGASVPATDGTPAFTIQLAETETPDELQLQAIGAASGSRSQLQVRLGRLPGLDSLPAAALTVRGSASFGAGAFGVHHTDPASGGLTLHSGADLPSLPLQLNSTPGT

Nearest PDB structures (foldseek):
  7wzg-assembly1_A  TM=8.485E-01  e=6.121E-01  Streptomyces sp.
  4es7-assembly1_A  TM=8.549E-01  e=2.196E+00  Homo sapiens
  3n1h-assembly1_A  TM=8.252E-01  e=2.480E+00  Solanum tuberosum
  3qkg-assembly1_A  TM=5.831E-01  e=2.480E+00  Homo sapiens
  6uk5-assembly1_B  TM=6.415E-01  e=5.147E+00  Micromonospora echinospora

pLDDT: mean 81.57, std 13.49, range [43.72, 96.62]

Foldseek 3Di:
DDDDPPPPVVVVVVVVVVVVVVVVVVVVVVVVVVVVVVVVVVVVVQQVLQVVLLVVQVVVLVVQLPDFAFADQQRHGDPPPPGGGSVLCLAVFWKKKWWDDPNDIGMGGVNDYDDYDAQTKIKMWTWYDDPDNQKIKIKIWIGGNRDIDIDIDIDGNDDDDSHDDLEAAEALAEDDDPQDAEEFERERPVHPFHGYHHNYDYPPHNYHYYTDPDD

Radius of gyration: 32.98 Å; Cα contacts (8 Å, |Δi|>4): 353; chains: 1; bounding box: 80×40×113 Å